Protein AF-A0A0B4F1T1-F1 (afdb_monomer)

Solvent-accessible surface area (backbone atoms only — not comparable to full-atom values): 10611 Å² total; per-residue (Å²): 132,82,81,77,76,73,86,73,64,89,45,74,68,48,41,52,48,53,50,43,36,66,70,48,48,47,62,56,56,53,36,72,66,50,61,68,46,68,67,57,53,48,52,57,53,20,75,75,32,67,27,42,38,27,35,51,54,14,36,51,40,46,48,54,58,65,74,49,73,77,89,80,55,55,76,72,51,51,52,50,52,52,54,41,50,52,52,18,50,52,27,39,54,50,15,56,59,35,48,59,46,36,73,74,62,51,90,44,98,58,47,57,49,51,41,28,56,51,51,25,52,38,25,50,69,72,63,39,55,72,59,19,52,52,35,45,57,49,30,53,49,54,47,51,53,50,53,51,50,55,69,70,45,90,56,82,76,70,53,75,64,56,51,52,51,52,54,44,50,53,28,48,54,50,48,52,52,54,51,50,53,52,51,23,65,76,68,73,47,84,85,127

Foldseek 3Di:
DDDDDDDDQPDPVSVVVVVCCVPPVVVLVVLVCLVVLPPPVLVVLCVQQVLSVLLVLLLVLLVVLLPDDPPPDDPVRVVVNVVSNVSSVVSNVSSVVSLVVCVVDNPDLCNNLSSLVSQLSSCVSVVVVVSNVVSLVVSVVSLVVSVVVQVVPPPDHDDPSVVVNSSSSVSVSVVVVVVVVVVCVVVVNDDD

Structure (mmCIF, N/CA/C/O backbone):
data_AF-A0A0B4F1T1-F1
#
_entry.id   AF-A0A0B4F1T1-F1
#
loop_
_atom_site.group_PDB
_atom_site.id
_atom_site.type_symbol
_atom_site.label_atom_id
_atom_site.label_alt_id
_atom_site.label_comp_id
_atom_site.label_asym_id
_atom_site.label_entity_id
_atom_site.label_seq_id
_atom_site.pdbx_PDB_ins_code
_atom_site.Cartn_x
_atom_site.Cartn_y
_atom_site.Cartn_z
_atom_site.occupancy
_atom_site.B_iso_or_equiv
_atom_site.auth_seq_id
_atom_site.auth_comp_id
_atom_site.auth_asym_id
_atom_site.auth_atom_id
_atom_site.pdbx_PDB_model_num
ATOM 1 N N . MET A 1 1 ? -13.037 40.290 -9.839 1.00 43.38 1 MET A N 1
ATOM 2 C CA . MET A 1 1 ? -13.441 39.160 -10.704 1.00 43.38 1 MET A CA 1
ATOM 3 C C . MET A 1 1 ? -14.857 38.767 -10.326 1.00 43.38 1 MET A C 1
ATOM 5 O O . MET A 1 1 ? -15.099 38.659 -9.128 1.00 43.38 1 MET A O 1
ATOM 9 N N . PRO A 1 2 ? -15.798 38.621 -11.270 1.00 48.50 2 PRO A N 1
ATOM 10 C CA . PRO A 1 2 ? -17.136 38.162 -10.929 1.00 48.50 2 PRO A CA 1
ATOM 11 C C . PRO A 1 2 ? -17.079 36.670 -10.584 1.00 48.50 2 PRO A C 1
ATOM 13 O O . PRO A 1 2 ? -16.445 35.894 -11.297 1.00 48.50 2 PRO A O 1
ATOM 16 N N . LEU A 1 3 ? -17.727 36.284 -9.483 1.00 47.66 3 LEU A N 1
ATOM 17 C CA . LEU A 1 3 ? -18.050 34.894 -9.171 1.00 47.66 3 LEU A CA 1
ATOM 18 C C . LEU A 1 3 ? -18.893 34.359 -10.333 1.00 47.66 3 LEU A C 1
ATOM 20 O O . LEU A 1 3 ? -20.051 34.748 -10.476 1.00 47.66 3 LEU A O 1
ATOM 24 N N . ALA A 1 4 ? -18.303 33.534 -11.200 1.00 52.38 4 ALA A N 1
ATOM 25 C CA . ALA A 1 4 ? -19.056 32.831 -12.228 1.00 52.38 4 ALA A CA 1
ATOM 26 C C . ALA A 1 4 ? -20.156 32.028 -11.523 1.00 52.38 4 ALA A C 1
ATOM 28 O O . ALA A 1 4 ? -19.862 31.171 -10.688 1.00 52.38 4 ALA A O 1
ATOM 29 N N . ALA A 1 5 ? -21.417 32.369 -11.796 1.00 60.47 5 ALA A N 1
ATOM 30 C CA . ALA A 1 5 ? -22.556 31.627 -11.287 1.00 60.47 5 ALA A CA 1
ATOM 31 C C . ALA A 1 5 ? -22.402 30.180 -11.760 1.00 60.47 5 ALA A C 1
ATOM 33 O O . ALA A 1 5 ? -22.351 29.923 -12.963 1.00 60.47 5 ALA A O 1
ATOM 34 N N . TYR A 1 6 ? -22.252 29.251 -10.816 1.00 60.94 6 TYR A N 1
ATOM 35 C CA . TYR A 1 6 ? -22.234 27.832 -11.141 1.00 60.94 6 TYR A CA 1
ATOM 36 C C . TYR A 1 6 ? -23.490 27.512 -11.963 1.00 60.94 6 TYR A C 1
ATOM 38 O O . TYR A 1 6 ? -24.568 27.985 -11.586 1.00 60.94 6 TYR A O 1
ATOM 46 N N . PRO A 1 7 ? -23.376 26.759 -13.072 1.00 70.00 7 PRO A N 1
ATOM 47 C CA . PRO A 1 7 ? -24.536 26.401 -13.873 1.00 70.00 7 PRO A CA 1
ATOM 48 C C . PRO A 1 7 ? -25.566 25.721 -12.968 1.00 70.00 7 PRO A C 1
ATOM 50 O O . PRO A 1 7 ? -25.266 24.746 -12.277 1.00 70.00 7 PRO A O 1
ATOM 53 N N . THR A 1 8 ? -26.763 26.299 -12.905 1.00 72.75 8 THR A N 1
ATOM 54 C CA . THR A 1 8 ? -27.885 25.723 -12.168 1.00 72.75 8 THR A CA 1
ATOM 55 C C . THR A 1 8 ? -28.440 24.553 -12.975 1.00 72.75 8 THR A C 1
ATOM 57 O O . THR A 1 8 ? -28.715 24.760 -14.160 1.00 72.75 8 THR A O 1
ATOM 60 N N . PRO A 1 9 ? -28.626 23.365 -12.371 1.00 74.94 9 PRO A N 1
ATOM 61 C CA . PRO A 1 9 ? -29.171 22.205 -13.068 1.00 74.94 9 PRO A CA 1
ATOM 62 C C . PRO A 1 9 ? -30.484 22.552 -13.777 1.00 74.94 9 PRO A C 1
ATOM 64 O O . PRO A 1 9 ? -31.384 23.133 -13.170 1.00 74.94 9 PRO A O 1
ATOM 67 N N . SER A 1 10 ? -30.574 22.223 -15.062 1.00 80.62 10 SER A N 1
ATOM 68 C CA . SER A 1 10 ? -31.688 22.578 -15.947 1.00 80.62 10 SER A CA 1
ATOM 69 C C . SER A 1 10 ? -32.841 21.567 -15.911 1.00 80.62 10 SER A C 1
ATOM 71 O O . SER A 1 10 ? -33.949 21.878 -16.349 1.00 80.62 10 SER A O 1
ATOM 73 N N . SER A 1 11 ? -32.608 20.376 -15.349 1.00 87.94 11 SER A N 1
ATOM 74 C CA . SER A 1 11 ? -33.600 19.310 -15.184 1.00 87.94 11 SER A CA 1
ATOM 75 C C . SER A 1 11 ? -33.500 18.631 -13.812 1.00 87.94 11 SER A C 1
ATOM 77 O O . SER A 1 11 ? -32.491 18.736 -13.109 1.00 87.94 11 SER A O 1
ATOM 79 N N . GLN A 1 12 ? -34.555 17.907 -13.427 1.00 84.06 12 GLN A N 1
ATOM 80 C CA . GLN A 1 12 ? -34.571 17.117 -12.192 1.00 84.06 12 GLN A CA 1
ATOM 81 C C . GLN A 1 12 ? -33.513 16.001 -12.213 1.00 84.06 12 GLN A C 1
ATOM 83 O O . GLN A 1 12 ? -32.862 15.765 -11.195 1.00 84.06 12 GLN A O 1
ATOM 88 N N . ASP A 1 13 ? -33.283 15.387 -13.376 1.00 83.94 13 ASP A N 1
ATOM 89 C CA . ASP A 1 13 ? -32.236 14.378 -13.568 1.00 83.94 13 ASP A CA 1
ATOM 90 C C . ASP A 1 13 ? -30.837 14.981 -13.377 1.00 83.94 13 ASP A C 1
ATOM 92 O O . ASP A 1 13 ? -29.985 14.395 -12.708 1.00 83.94 13 ASP A O 1
ATOM 96 N N . GLU A 1 14 ? -30.603 16.188 -13.902 1.00 82.69 14 GLU A N 1
ATOM 97 C CA . GLU A 1 14 ? -29.334 16.903 -13.741 1.00 82.69 14 GLU A CA 1
ATOM 98 C C . GLU A 1 14 ? -29.107 17.311 -12.277 1.00 82.69 14 GLU A C 1
ATOM 100 O O . GLU A 1 14 ? -28.004 17.165 -11.748 1.00 82.69 14 GLU A O 1
ATOM 105 N N . LEU A 1 15 ? -30.162 17.747 -11.579 1.00 84.38 15 LEU A N 1
ATOM 106 C CA . LEU A 1 15 ? -30.103 18.064 -10.153 1.00 84.38 15 LEU A CA 1
ATOM 107 C C . LEU A 1 15 ? -29.744 16.824 -9.324 1.00 84.38 15 LEU A C 1
ATOM 109 O O . LEU A 1 15 ? -28.847 16.884 -8.479 1.00 84.38 15 LEU A O 1
ATOM 113 N N . GLN A 1 16 ? -30.394 15.693 -9.602 1.00 84.56 16 GLN A N 1
ATOM 114 C CA . GLN A 1 16 ? -30.128 14.429 -8.925 1.00 84.56 16 GLN A CA 1
ATOM 115 C C . GLN A 1 16 ? -28.713 13.915 -9.223 1.00 84.56 16 GLN A C 1
ATOM 117 O O . GLN A 1 16 ? -28.043 13.405 -8.321 1.00 84.56 16 GLN A O 1
ATOM 122 N N . ALA A 1 17 ? -28.222 14.079 -10.453 1.00 79.62 17 ALA A N 1
ATOM 123 C CA . ALA A 1 17 ? -26.859 13.721 -10.832 1.00 79.62 17 ALA A CA 1
ATOM 124 C C . ALA A 1 17 ? -25.815 14.592 -10.112 1.00 79.62 17 ALA A C 1
ATOM 126 O O . ALA A 1 17 ? -24.854 14.056 -9.562 1.00 79.62 17 ALA A O 1
ATOM 127 N N . VAL A 1 18 ? -26.017 15.912 -10.033 1.00 83.88 18 VAL A N 1
ATOM 128 C CA . VAL A 1 18 ? -25.110 16.832 -9.322 1.00 83.88 18 VAL A CA 1
ATOM 129 C C . VAL A 1 18 ? -25.126 16.584 -7.812 1.00 83.88 18 VAL A C 1
ATOM 131 O O . VAL A 1 18 ? -24.066 16.588 -7.185 1.00 83.88 18 VAL A O 1
ATOM 134 N N . GLN A 1 19 ? -26.290 16.320 -7.213 1.00 83.75 19 GLN A N 1
ATOM 135 C CA . GLN A 1 19 ? -26.382 15.905 -5.807 1.00 83.75 19 GLN A CA 1
ATOM 136 C C . GLN A 1 19 ? -25.633 14.592 -5.575 1.00 83.75 19 GLN A C 1
ATOM 138 O O . GLN A 1 19 ? -24.772 14.516 -4.702 1.00 83.75 19 GLN A O 1
ATOM 143 N N . SER A 1 20 ? -25.868 13.595 -6.431 1.00 80.12 20 SER A N 1
ATOM 144 C CA . SER A 1 20 ? -25.163 12.311 -6.385 1.00 80.12 20 SER A CA 1
ATOM 145 C C . SER A 1 20 ? -23.649 12.480 -6.526 1.00 80.12 20 SER A C 1
ATOM 147 O O . SER A 1 20 ? -22.888 11.830 -5.809 1.00 80.12 20 SER A O 1
ATOM 149 N N . PHE A 1 21 ? -23.206 13.388 -7.399 1.00 79.00 21 PHE A N 1
ATOM 150 C CA . PHE A 1 21 ? -21.798 13.720 -7.546 1.00 79.00 21 PHE A CA 1
ATOM 151 C C . PHE A 1 21 ? -21.229 14.313 -6.257 1.00 79.00 21 PHE A C 1
ATOM 153 O O . PHE A 1 21 ? -20.198 13.855 -5.785 1.00 79.00 21 PHE A O 1
ATOM 160 N N . ARG A 1 22 ? -21.902 15.291 -5.645 1.00 78.06 22 ARG A N 1
ATOM 161 C CA . ARG A 1 22 ? -21.414 15.956 -4.423 1.00 78.06 22 ARG A CA 1
ATOM 162 C C . ARG A 1 22 ? -21.412 15.034 -3.209 1.00 78.06 22 ARG A C 1
ATOM 164 O O . ARG A 1 22 ? -20.473 15.077 -2.422 1.00 78.06 22 ARG A O 1
ATOM 171 N N . GLU A 1 23 ? -22.443 14.211 -3.067 1.00 79.31 23 GLU A N 1
ATOM 172 C CA . GLU A 1 23 ? -22.641 13.360 -1.893 1.00 79.31 23 GLU A CA 1
ATOM 173 C C . GLU A 1 23 ? -21.852 12.053 -1.967 1.00 79.31 23 GLU A C 1
ATOM 175 O O . GLU A 1 23 ? -21.384 11.560 -0.944 1.00 79.31 23 GLU A O 1
ATOM 180 N N . ARG A 1 24 ? -21.710 11.468 -3.165 1.00 70.88 24 ARG A N 1
ATOM 181 C CA . ARG A 1 24 ? -21.148 10.119 -3.332 1.00 70.88 24 ARG A CA 1
ATOM 182 C C . ARG A 1 24 ? -19.909 10.110 -4.212 1.00 70.88 24 ARG A C 1
ATOM 184 O O . ARG A 1 24 ? -18.870 9.612 -3.786 1.00 70.88 24 ARG A O 1
ATOM 191 N N . THR A 1 25 ? -19.988 10.672 -5.416 1.00 73.94 25 THR A N 1
ATOM 192 C CA . THR A 1 25 ? -18.880 10.578 -6.382 1.00 73.94 25 THR A CA 1
ATOM 193 C C . THR A 1 25 ? -17.661 11.372 -5.940 1.00 73.94 25 THR A C 1
ATOM 195 O O . THR A 1 25 ? -16.556 10.865 -6.050 1.00 73.94 25 THR A O 1
ATOM 198 N N . LEU A 1 26 ? -17.831 12.575 -5.395 1.00 74.31 26 LEU A N 1
ATOM 199 C CA . LEU A 1 26 ? -16.738 13.424 -4.931 1.00 74.31 26 LEU A CA 1
ATOM 200 C C . LEU A 1 26 ? -16.036 12.800 -3.724 1.00 74.31 26 LEU A C 1
ATOM 202 O O . LEU A 1 26 ? -14.812 12.791 -3.674 1.00 74.31 26 LEU A O 1
ATOM 206 N N . ALA A 1 27 ? -16.805 12.228 -2.795 1.00 68.56 27 ALA A N 1
ATOM 207 C CA . ALA A 1 27 ? -16.273 11.509 -1.641 1.00 68.56 27 ALA A CA 1
ATOM 208 C C . ALA A 1 27 ? -15.524 10.227 -2.040 1.00 68.56 27 ALA A C 1
ATOM 210 O O . ALA A 1 27 ? -14.581 9.836 -1.366 1.00 68.56 27 ALA A O 1
ATOM 211 N N . GLN A 1 28 ? -15.920 9.559 -3.126 1.00 62.75 28 GLN A N 1
ATOM 212 C CA . GLN A 1 28 ? -15.157 8.440 -3.685 1.00 62.75 28 GLN A CA 1
ATOM 213 C C . GLN A 1 28 ? -13.952 8.916 -4.503 1.00 62.75 28 GLN A C 1
ATOM 215 O O . GLN A 1 28 ? -12.893 8.304 -4.444 1.00 62.75 28 GLN A O 1
ATOM 220 N N . ALA A 1 29 ? -14.087 10.023 -5.232 1.00 62.44 29 ALA A N 1
ATOM 221 C CA . ALA A 1 29 ? -13.027 10.586 -6.052 1.00 62.44 29 ALA A CA 1
ATOM 222 C C . ALA A 1 29 ? -11.881 11.148 -5.194 1.00 62.44 29 ALA A C 1
ATOM 224 O O . ALA A 1 29 ? -10.709 11.004 -5.529 1.00 62.44 29 ALA A O 1
ATOM 225 N N . SER A 1 30 ? -12.202 11.751 -4.049 1.00 65.25 30 SER A N 1
ATOM 226 C CA . SER A 1 30 ? -11.201 12.254 -3.110 1.00 65.25 30 SER A CA 1
ATOM 227 C C . SER A 1 30 ? -10.349 11.131 -2.508 1.00 65.25 30 SER A C 1
ATOM 229 O O . SER A 1 30 ? -9.168 11.341 -2.249 1.00 65.25 30 SER A O 1
ATOM 231 N N . LYS A 1 31 ? -10.901 9.915 -2.374 1.00 62.72 31 LYS A N 1
ATOM 232 C CA . LYS A 1 31 ? -10.182 8.720 -1.894 1.00 62.72 31 LYS A CA 1
ATOM 233 C C . LYS A 1 31 ? -9.050 8.264 -2.823 1.00 62.72 31 LYS A C 1
ATOM 235 O O . LYS A 1 31 ? -8.212 7.481 -2.387 1.00 62.72 31 LYS A O 1
ATOM 240 N N . PHE A 1 32 ? -8.985 8.750 -4.067 1.00 56.84 32 PHE A N 1
ATOM 241 C CA . PHE A 1 32 ? -7.845 8.498 -4.959 1.00 56.84 32 PHE A CA 1
ATOM 242 C C . PHE A 1 32 ? -6.609 9.334 -4.598 1.00 56.84 32 PHE A C 1
ATOM 244 O O . PHE A 1 32 ? -5.497 8.977 -4.985 1.00 56.84 32 PHE A O 1
ATOM 251 N N . PHE A 1 33 ? -6.773 10.420 -3.839 1.00 57.59 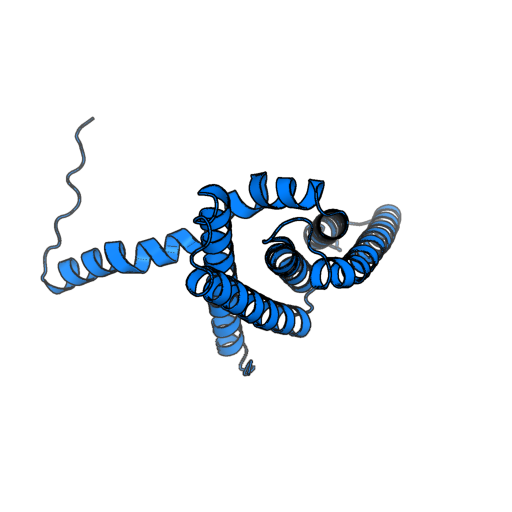33 PHE A N 1
ATOM 252 C CA . PHE A 1 33 ? -5.687 11.326 -3.470 1.00 57.59 33 PHE A CA 1
ATOM 253 C C . PHE A 1 33 ? -5.151 10.966 -2.083 1.00 57.59 33 PHE A C 1
ATOM 255 O O . PHE A 1 33 ? -5.419 11.634 -1.090 1.00 57.59 33 PHE A O 1
ATOM 262 N N . VAL A 1 34 ? -4.384 9.876 -2.019 1.00 67.12 34 VAL A N 1
ATOM 263 C CA . VAL A 1 34 ? -3.808 9.348 -0.767 1.00 67.12 34 VAL A CA 1
ATOM 264 C C . VAL A 1 34 ? -2.437 9.967 -0.438 1.00 67.12 34 VAL A C 1
ATOM 266 O O . VAL A 1 34 ? -1.635 9.379 0.283 1.00 67.12 34 VAL A O 1
ATOM 269 N N . ASP A 1 35 ? -2.138 11.149 -0.978 1.00 70.94 35 ASP A N 1
ATOM 270 C CA . ASP A 1 35 ? -0.826 11.804 -0.858 1.00 70.94 35 ASP A CA 1
ATOM 271 C C . ASP A 1 35 ? -0.411 12.035 0.609 1.00 70.94 35 ASP A C 1
ATOM 273 O O . ASP A 1 35 ? 0.728 11.785 1.008 1.00 70.94 35 ASP A O 1
ATOM 277 N N . GLU A 1 36 ? -1.371 12.399 1.465 1.00 71.75 36 GLU A N 1
ATOM 278 C CA . GLU A 1 36 ? -1.110 12.653 2.886 1.00 71.75 36 GLU A CA 1
ATOM 279 C C . GLU A 1 36 ? -0.646 11.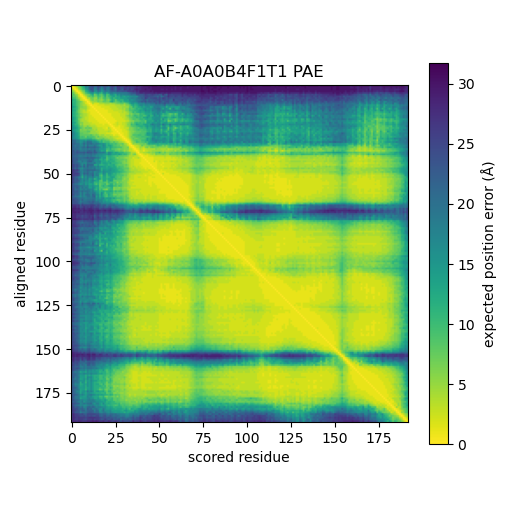396 3.651 1.00 71.75 36 GLU A C 1
ATOM 281 O O . GLU A 1 36 ? 0.103 11.494 4.631 1.00 71.75 36 GLU A O 1
ATOM 286 N N . LEU A 1 37 ? -1.039 10.203 3.190 1.00 77.62 37 LEU A N 1
ATOM 287 C CA . LEU A 1 37 ? -0.623 8.939 3.797 1.00 77.62 37 LEU A CA 1
ATOM 288 C C . LEU A 1 37 ? 0.881 8.710 3.605 1.00 77.62 37 LEU A C 1
ATOM 290 O O . LEU A 1 37 ? 1.584 8.383 4.564 1.00 77.62 37 LEU A O 1
ATOM 294 N N . TRP A 1 38 ? 1.377 8.922 2.384 1.00 80.56 38 TRP A N 1
ATOM 295 C CA . TRP A 1 38 ? 2.753 8.611 1.988 1.00 80.56 38 TRP A CA 1
ATOM 296 C C . TRP A 1 38 ? 3.771 9.677 2.397 1.00 80.56 38 TRP A C 1
ATOM 298 O O . TRP A 1 38 ? 4.932 9.344 2.625 1.00 80.56 38 TRP A O 1
ATOM 308 N N . THR A 1 39 ? 3.355 10.938 2.531 1.00 75.81 39 THR A N 1
ATOM 309 C CA . THR A 1 39 ? 4.275 12.053 2.808 1.00 75.81 39 THR A CA 1
ATOM 310 C C . THR A 1 39 ? 4.732 12.110 4.262 1.00 75.81 39 THR A C 1
ATOM 312 O O . THR A 1 39 ? 5.927 12.081 4.529 1.00 75.81 39 THR A O 1
ATOM 315 N N . THR A 1 40 ? 3.809 12.200 5.225 1.00 76.31 40 THR A N 1
ATOM 316 C CA . THR A 1 40 ? 4.180 12.456 6.634 1.00 76.31 40 THR A CA 1
ATOM 317 C C . THR A 1 40 ? 3.798 11.313 7.568 1.00 76.31 40 THR A C 1
ATOM 319 O O . THR A 1 40 ? 4.539 11.000 8.500 1.00 76.31 40 THR A O 1
ATOM 322 N N . LYS A 1 41 ? 2.650 10.672 7.336 1.00 83.62 41 LYS A N 1
ATOM 323 C CA . LYS A 1 41 ? 2.075 9.710 8.287 1.00 83.62 41 LYS A CA 1
ATOM 324 C C . LYS A 1 41 ? 2.852 8.392 8.307 1.00 83.62 41 LYS A C 1
ATOM 326 O O . LYS A 1 41 ? 3.293 7.954 9.368 1.00 83.62 41 LYS A O 1
ATOM 331 N N . ILE A 1 42 ? 3.094 7.801 7.134 1.00 86.31 42 ILE A N 1
ATOM 332 C CA . ILE A 1 42 ? 3.870 6.558 7.016 1.00 86.31 42 ILE A CA 1
ATOM 333 C C . ILE A 1 42 ? 5.301 6.738 7.544 1.00 86.31 42 ILE A C 1
ATOM 335 O O . ILE A 1 42 ? 5.787 5.872 8.271 1.00 86.31 42 ILE A O 1
ATOM 339 N N . LEU A 1 43 ? 5.960 7.865 7.246 1.00 87.19 43 LEU A N 1
ATOM 340 C CA . LEU A 1 43 ? 7.336 8.117 7.692 1.00 87.19 43 LEU A CA 1
ATOM 341 C C . LEU A 1 43 ? 7.461 8.164 9.220 1.00 87.19 43 LEU A C 1
ATOM 343 O O . LEU A 1 43 ? 8.394 7.588 9.776 1.00 87.19 43 LEU A O 1
ATOM 347 N N . ARG A 1 44 ? 6.506 8.795 9.916 1.00 87.06 44 ARG A N 1
ATOM 348 C CA . ARG A 1 44 ? 6.491 8.837 11.390 1.00 87.06 44 ARG A CA 1
ATOM 349 C C . ARG A 1 44 ? 6.426 7.440 11.997 1.00 87.06 44 ARG A C 1
ATOM 351 O O . ARG A 1 44 ? 7.208 7.124 12.890 1.00 87.06 44 ARG A O 1
ATOM 358 N N . ILE A 1 45 ? 5.533 6.597 11.484 1.00 87.19 45 ILE A N 1
ATOM 359 C CA . ILE A 1 45 ? 5.394 5.217 11.962 1.00 87.19 45 ILE A CA 1
ATOM 360 C C . ILE A 1 45 ? 6.654 4.412 11.615 1.00 87.19 45 ILE A C 1
ATOM 362 O O . ILE A 1 45 ? 7.161 3.679 12.460 1.00 87.19 45 ILE A O 1
ATOM 366 N N . ALA A 1 46 ? 7.227 4.603 10.425 1.00 89.44 46 ALA A N 1
ATOM 367 C CA . ALA A 1 46 ? 8.468 3.948 10.020 1.00 89.44 46 ALA A CA 1
ATOM 368 C C . ALA A 1 46 ? 9.665 4.298 10.920 1.00 89.44 46 ALA A C 1
ATOM 370 O O . ALA A 1 46 ? 10.503 3.438 11.177 1.00 89.44 46 ALA A O 1
ATOM 371 N N . HIS A 1 47 ? 9.738 5.523 11.450 1.00 88.25 47 HIS A N 1
ATOM 372 C CA . HIS A 1 47 ? 10.772 5.893 12.421 1.00 88.25 47 HIS A CA 1
ATOM 373 C C . HIS A 1 47 ? 10.669 5.105 13.733 1.00 88.25 47 HIS A C 1
ATOM 375 O O . HIS A 1 47 ? 11.695 4.778 14.331 1.00 88.25 47 HIS A O 1
ATOM 381 N N . ALA A 1 48 ? 9.454 4.779 14.180 1.00 87.94 48 ALA A N 1
ATOM 382 C CA . ALA A 1 48 ? 9.248 3.930 15.351 1.00 87.94 48 ALA A CA 1
ATOM 383 C C . ALA A 1 48 ? 9.451 2.437 15.026 1.00 87.94 48 ALA A C 1
ATOM 385 O O . ALA A 1 48 ? 9.904 1.673 15.884 1.00 87.94 48 ALA A O 1
ATOM 386 N N . GLU A 1 49 ? 9.155 2.031 13.788 1.00 90.94 49 GLU A N 1
ATOM 387 C CA . GLU A 1 49 ? 9.075 0.641 13.334 1.00 90.94 49 GLU A CA 1
ATOM 388 C C . GLU A 1 49 ? 10.141 0.284 12.285 1.00 90.94 49 GLU A C 1
ATOM 390 O O . GLU A 1 49 ? 9.916 0.452 11.080 1.00 90.94 49 GLU A O 1
ATOM 395 N N . PRO A 1 50 ? 11.274 -0.320 12.701 1.00 87.94 50 PRO A N 1
ATOM 396 C CA . PRO A 1 50 ? 12.365 -0.681 11.793 1.00 87.94 50 PRO A CA 1
ATOM 397 C C . PRO A 1 50 ? 11.930 -1.563 10.615 1.00 87.94 50 PRO A C 1
ATOM 399 O O . PRO A 1 50 ? 12.469 -1.449 9.517 1.00 87.94 50 PRO A O 1
ATOM 402 N N . GLY A 1 51 ? 10.930 -2.429 10.817 1.00 91.44 51 GLY A N 1
ATOM 403 C CA . GLY A 1 51 ? 10.388 -3.268 9.748 1.00 91.44 51 GLY A CA 1
ATOM 404 C C . GLY A 1 51 ? 9.746 -2.464 8.621 1.00 91.44 51 GLY A C 1
ATOM 405 O O . GLY A 1 51 ? 9.992 -2.741 7.448 1.00 91.44 51 GLY A O 1
ATOM 406 N N . ILE A 1 52 ? 8.980 -1.429 8.970 1.00 93.56 52 ILE A N 1
ATOM 407 C CA . ILE A 1 52 ? 8.341 -0.536 7.998 1.00 93.56 52 ILE A CA 1
ATOM 408 C C . ILE A 1 52 ? 9.402 0.336 7.325 1.00 93.56 52 ILE A C 1
ATOM 410 O O . ILE A 1 52 ? 9.342 0.537 6.116 1.00 93.56 52 ILE A O 1
ATOM 414 N N . TRP A 1 53 ? 10.429 0.772 8.060 1.00 94.25 53 TRP A N 1
ATOM 415 C CA . TRP A 1 53 ? 11.565 1.489 7.477 1.00 94.25 53 TRP A CA 1
ATOM 416 C C . TRP A 1 53 ? 12.261 0.687 6.369 1.00 94.25 53 TRP A C 1
ATOM 418 O O . TRP A 1 53 ? 12.470 1.188 5.263 1.00 94.25 53 TRP A O 1
ATOM 428 N N . HIS A 1 54 ? 12.566 -0.589 6.620 1.00 94.50 54 HIS A N 1
ATOM 429 C CA . HIS A 1 54 ? 13.128 -1.469 5.595 1.00 94.50 54 HIS A CA 1
ATOM 430 C C . HIS A 1 54 ? 12.172 -1.687 4.416 1.00 94.50 54 HIS A C 1
ATOM 432 O O . HIS A 1 54 ? 12.620 -1.713 3.269 1.00 94.50 54 HIS A O 1
ATOM 438 N N . ALA A 1 55 ? 10.864 -1.782 4.669 1.00 95.44 55 ALA A N 1
ATOM 439 C CA . ALA A 1 55 ? 9.874 -1.878 3.602 1.00 95.44 55 ALA A CA 1
ATOM 440 C C . ALA A 1 55 ? 9.902 -0.630 2.700 1.00 95.44 55 ALA A C 1
ATOM 442 O O . ALA A 1 55 ? 9.892 -0.763 1.482 1.00 95.44 55 ALA A O 1
ATOM 443 N N . LEU A 1 56 ? 10.030 0.573 3.268 1.00 94.94 56 LEU A N 1
ATOM 444 C CA . LEU A 1 56 ? 10.118 1.813 2.490 1.00 94.94 56 LEU A CA 1
ATOM 445 C C . LEU A 1 56 ? 11.386 1.903 1.637 1.00 94.94 56 LEU A C 1
ATOM 447 O O . LEU A 1 56 ? 11.311 2.321 0.483 1.00 94.94 56 LEU A O 1
ATOM 451 N N . ILE A 1 57 ? 12.538 1.471 2.160 1.00 94.38 57 ILE A N 1
ATOM 452 C CA . ILE A 1 57 ? 13.780 1.413 1.368 1.00 94.38 57 ILE A CA 1
ATOM 453 C C . ILE A 1 57 ? 13.614 0.449 0.188 1.00 94.38 57 ILE A C 1
ATOM 455 O O . ILE A 1 57 ? 13.996 0.763 -0.942 1.00 94.38 57 ILE A O 1
ATOM 459 N N . SER A 1 58 ? 13.025 -0.720 0.447 1.00 95.12 58 SER A N 1
ATOM 460 C CA . SER A 1 58 ? 12.730 -1.714 -0.583 1.00 95.12 58 SER A CA 1
ATOM 461 C C . SER A 1 58 ? 11.788 -1.155 -1.651 1.00 95.12 58 SER A C 1
ATOM 463 O O . SER A 1 58 ? 12.094 -1.239 -2.839 1.00 95.12 58 SER A O 1
ATOM 465 N N . LEU A 1 59 ? 10.692 -0.518 -1.226 1.00 94.94 59 LEU A N 1
ATOM 466 C CA . LEU A 1 59 ? 9.715 0.129 -2.096 1.00 94.94 59 LEU A CA 1
ATOM 467 C C . LEU A 1 59 ? 10.370 1.171 -3.007 1.00 94.94 59 LEU A C 1
ATOM 469 O O . LEU A 1 59 ? 10.187 1.110 -4.219 1.00 94.94 59 LEU A O 1
ATOM 473 N N . SER A 1 60 ? 11.162 2.079 -2.434 1.00 92.25 60 SER A N 1
ATOM 474 C CA . SER A 1 60 ? 11.882 3.111 -3.188 1.00 92.25 60 SER A CA 1
ATOM 475 C C . SER A 1 60 ? 12.819 2.494 -4.234 1.00 92.25 60 SER A C 1
ATOM 477 O O . SER A 1 60 ? 12.779 2.846 -5.409 1.00 92.25 60 SER A O 1
ATOM 479 N N . SER A 1 61 ? 13.584 1.473 -3.837 1.00 91.62 61 SER A N 1
ATOM 480 C CA . SER A 1 61 ? 14.530 0.792 -4.730 1.00 91.62 61 SER A CA 1
ATOM 481 C C . SER A 1 61 ? 13.827 0.075 -5.893 1.00 91.62 61 SER A C 1
ATOM 483 O O . SER A 1 61 ? 14.289 0.136 -7.032 1.00 91.62 61 SER A O 1
ATOM 485 N N . TYR A 1 62 ? 12.699 -0.596 -5.632 1.00 92.81 62 TYR A N 1
ATOM 486 C CA . TYR A 1 62 ? 11.897 -1.227 -6.685 1.00 92.81 62 TYR A CA 1
ATOM 487 C C . TYR A 1 62 ? 11.208 -0.202 -7.587 1.00 92.81 62 TYR A C 1
ATOM 489 O O . TYR A 1 62 ? 11.127 -0.421 -8.794 1.00 92.81 62 TYR A O 1
ATOM 497 N N . HIS A 1 63 ? 10.745 0.916 -7.031 1.00 89.50 63 HIS A N 1
ATOM 498 C CA . HIS A 1 63 ? 10.161 2.006 -7.804 1.00 89.50 63 HIS A CA 1
ATOM 499 C C . HIS A 1 63 ? 11.181 2.607 -8.782 1.00 89.50 63 HIS A C 1
ATOM 501 O O . HIS A 1 63 ? 10.881 2.773 -9.963 1.00 89.50 63 HIS A O 1
ATOM 507 N N . ASP A 1 64 ? 12.412 2.849 -8.327 1.00 87.94 64 ASP A N 1
ATOM 508 C CA . ASP A 1 64 ? 13.497 3.334 -9.184 1.00 87.94 64 ASP A CA 1
ATOM 509 C C . ASP A 1 64 ? 13.808 2.352 -10.319 1.00 87.94 64 ASP A C 1
ATOM 511 O O . ASP A 1 64 ? 13.998 2.757 -11.468 1.00 87.94 64 ASP A O 1
ATOM 515 N N . LEU A 1 65 ? 13.812 1.046 -10.027 1.00 87.81 65 LEU A N 1
ATOM 516 C CA . LEU A 1 65 ? 13.974 0.011 -11.049 1.00 87.81 65 LEU A CA 1
ATOM 517 C C . LEU A 1 65 ? 12.824 -0.004 -12.056 1.00 87.81 65 LEU A C 1
ATOM 519 O O . LEU A 1 65 ? 13.084 -0.234 -13.236 1.00 87.81 65 LEU A O 1
ATOM 523 N N . PHE A 1 66 ? 11.593 0.233 -11.609 1.00 85.44 66 PHE A N 1
ATOM 524 C CA . PHE A 1 66 ? 10.406 0.285 -12.459 1.00 85.44 66 PHE A CA 1
ATOM 525 C C . PHE A 1 66 ? 10.415 1.506 -13.390 1.00 85.44 66 PHE A C 1
ATOM 527 O O . PHE A 1 66 ? 10.060 1.389 -14.560 1.00 85.44 66 PHE A O 1
ATOM 534 N N . MET A 1 67 ? 10.880 2.663 -12.907 1.00 83.50 67 MET A N 1
ATOM 535 C CA . MET A 1 67 ? 10.895 3.913 -13.680 1.00 83.50 67 MET A CA 1
ATOM 536 C C . MET A 1 67 ? 12.035 4.017 -14.701 1.00 83.50 67 MET A C 1
ATOM 538 O O . MET A 1 67 ? 12.006 4.897 -15.559 1.00 83.50 67 MET A O 1
ATOM 542 N N . GLN A 1 68 ? 13.043 3.146 -14.638 1.00 79.69 68 GLN A N 1
ATOM 543 C CA . GLN A 1 68 ? 14.163 3.150 -15.580 1.00 79.69 68 GLN A CA 1
ATOM 544 C C . GLN A 1 68 ? 13.856 2.249 -16.797 1.00 79.69 68 GLN A C 1
ATOM 546 O O . GLN A 1 68 ? 13.759 1.032 -16.647 1.00 79.69 68 GLN A O 1
ATOM 551 N N . PRO A 1 69 ? 13.755 2.763 -18.035 1.00 63.84 69 PRO A N 1
ATOM 552 C CA . PRO A 1 69 ? 13.589 1.918 -19.222 1.00 63.84 69 PRO A CA 1
ATOM 553 C C . PRO A 1 69 ? 14.802 0.997 -19.425 1.00 63.84 69 PRO A C 1
ATOM 555 O O . PRO A 1 69 ? 15.939 1.390 -19.163 1.00 63.84 69 PRO A O 1
ATOM 558 N N . VAL A 1 70 ? 14.585 -0.251 -19.852 1.00 65.38 70 VAL A N 1
ATOM 559 C CA . VAL A 1 70 ? 15.663 -1.246 -20.073 1.00 65.38 70 VAL A CA 1
ATOM 560 C C . VAL A 1 70 ? 16.552 -0.869 -21.268 1.00 65.38 70 VAL A C 1
ATOM 562 O O . VAL A 1 70 ? 17.737 -1.193 -21.292 1.00 65.38 70 VAL A O 1
ATOM 565 N N . ASP A 1 71 ? 16.015 -0.088 -22.201 1.00 60.19 71 ASP A N 1
ATOM 566 C CA . ASP A 1 71 ? 16.548 0.034 -23.561 1.00 60.19 71 ASP A CA 1
ATOM 567 C C . ASP A 1 71 ? 17.686 1.065 -23.712 1.00 60.19 71 ASP A C 1
ATOM 569 O O . ASP A 1 71 ? 18.307 1.154 -24.768 1.00 60.19 71 ASP A O 1
ATOM 573 N N . ALA A 1 72 ? 17.993 1.836 -22.663 1.00 55.00 72 ALA A N 1
ATOM 574 C CA . ALA A 1 72 ? 18.996 2.913 -22.695 1.00 55.00 72 ALA A CA 1
ATOM 575 C C . ALA A 1 72 ? 20.339 2.558 -22.016 1.00 55.00 72 ALA A C 1
ATOM 577 O O . ALA A 1 72 ? 21.249 3.386 -21.951 1.00 55.00 72 ALA A O 1
ATOM 578 N N . ALA A 1 73 ? 20.475 1.349 -21.467 1.00 58.19 73 ALA A N 1
ATOM 579 C CA . ALA A 1 73 ? 21.499 1.027 -20.477 1.00 58.19 73 ALA A CA 1
ATOM 580 C C . ALA A 1 73 ? 22.700 0.256 -21.062 1.00 58.19 73 ALA A C 1
ATOM 582 O O . ALA A 1 73 ? 22.600 -0.919 -21.401 1.00 58.19 73 ALA A O 1
ATOM 583 N N . GLY A 1 74 ? 23.882 0.885 -21.105 1.00 66.94 74 GLY A N 1
ATOM 584 C CA . GLY A 1 74 ? 25.155 0.173 -21.297 1.00 66.94 74 GLY A CA 1
ATOM 585 C C . GLY A 1 74 ? 25.491 -0.773 -20.126 1.00 66.94 74 GLY A C 1
ATOM 586 O O . GLY A 1 74 ? 24.842 -0.742 -19.080 1.00 66.94 74 GLY A O 1
ATOM 587 N N . ALA A 1 75 ? 26.548 -1.586 -20.251 1.00 67.25 75 ALA A N 1
ATOM 588 C CA . ALA A 1 75 ? 26.912 -2.619 -19.262 1.00 67.25 75 ALA A CA 1
ATOM 589 C C . ALA A 1 75 ? 27.063 -2.109 -17.806 1.00 67.25 75 ALA A C 1
ATOM 591 O O . ALA A 1 75 ? 26.704 -2.813 -16.863 1.00 67.25 75 ALA A O 1
ATOM 592 N N . GLN A 1 76 ? 27.539 -0.872 -17.609 1.00 63.47 76 GLN A N 1
ATOM 593 C CA . GLN A 1 76 ? 27.635 -0.244 -16.280 1.00 63.47 76 GLN A CA 1
ATOM 594 C C . GLN A 1 76 ? 26.254 0.025 -15.655 1.00 63.47 76 GLN A C 1
ATOM 596 O O . GLN A 1 76 ? 26.068 -0.173 -14.456 1.00 63.47 76 GLN A O 1
ATOM 601 N N . SER A 1 77 ? 25.263 0.400 -16.469 1.00 77.62 77 SER A N 1
ATOM 602 C CA . SER A 1 77 ? 23.890 0.629 -16.010 1.00 77.62 77 SER A CA 1
ATOM 603 C C . SER A 1 77 ? 23.179 -0.691 -15.678 1.00 77.62 77 SER A C 1
ATOM 605 O O . SER A 1 77 ? 22.474 -0.769 -14.673 1.00 77.62 77 SER A O 1
ATOM 607 N N . ALA A 1 78 ? 23.452 -1.770 -16.421 1.00 82.75 78 ALA A N 1
ATOM 608 C CA . ALA A 1 78 ? 22.941 -3.105 -16.090 1.00 82.75 78 ALA A CA 1
ATOM 609 C C . ALA A 1 78 ? 23.454 -3.612 -14.727 1.00 82.75 78 ALA A C 1
ATOM 611 O O . ALA A 1 78 ? 22.673 -4.112 -13.915 1.00 82.75 78 ALA A O 1
ATOM 612 N N . MET A 1 79 ? 24.749 -3.431 -14.438 1.00 85.12 79 MET A N 1
ATOM 613 C CA . MET A 1 79 ? 25.337 -3.803 -13.145 1.00 85.12 79 MET A CA 1
ATOM 614 C C . MET A 1 79 ? 24.742 -2.990 -11.986 1.00 85.12 79 MET A C 1
ATOM 616 O O . MET A 1 79 ? 24.418 -3.552 -10.940 1.00 85.12 79 MET A O 1
ATOM 620 N N . GLN A 1 80 ? 24.543 -1.682 -12.172 1.00 85.69 80 GLN A N 1
ATOM 621 C CA . GLN A 1 80 ? 23.919 -0.829 -11.160 1.00 85.69 80 GLN A CA 1
ATOM 622 C C . GLN A 1 80 ? 22.478 -1.259 -10.857 1.00 85.69 80 GLN A C 1
ATOM 624 O O . GLN A 1 80 ? 22.108 -1.358 -9.688 1.00 85.69 80 GLN A O 1
ATOM 629 N N . ARG A 1 81 ? 21.682 -1.581 -11.886 1.00 88.19 81 ARG A N 1
ATOM 630 C CA . ARG A 1 81 ? 20.316 -2.099 -11.703 1.00 88.19 81 ARG A CA 1
ATOM 631 C C . ARG A 1 81 ? 20.305 -3.443 -10.985 1.00 88.19 81 ARG A C 1
ATOM 633 O O . ARG A 1 81 ? 19.490 -3.641 -10.090 1.00 88.19 81 ARG A O 1
ATOM 640 N N . HIS A 1 82 ? 21.228 -4.342 -11.322 1.00 90.12 82 HIS A N 1
ATOM 641 C CA . HIS A 1 82 ? 21.360 -5.620 -10.625 1.00 90.12 82 HIS A CA 1
ATOM 642 C C . HIS A 1 82 ? 21.657 -5.428 -9.129 1.00 90.12 82 HIS A C 1
ATOM 644 O O . HIS A 1 82 ? 20.966 -5.993 -8.282 1.00 90.12 82 HIS A O 1
ATOM 650 N N . ASN A 1 83 ? 22.626 -4.569 -8.799 1.00 91.44 83 ASN A N 1
ATOM 651 C 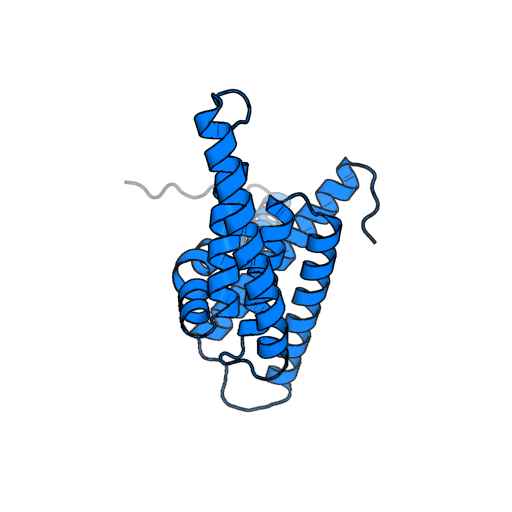CA . ASN A 1 83 ? 22.977 -4.259 -7.413 1.00 91.44 83 ASN A CA 1
ATOM 652 C C . ASN A 1 83 ? 21.812 -3.605 -6.657 1.00 91.44 83 ASN A C 1
ATOM 654 O O . ASN A 1 83 ? 21.552 -3.959 -5.506 1.00 91.44 83 ASN A O 1
ATOM 658 N N . LEU A 1 84 ? 21.077 -2.699 -7.309 1.00 90.19 84 LEU A N 1
ATOM 659 C CA . LEU A 1 84 ? 19.884 -2.081 -6.733 1.00 90.19 84 LEU A CA 1
ATOM 660 C C . LEU A 1 84 ? 18.775 -3.115 -6.478 1.00 90.19 84 LEU A C 1
ATOM 662 O O . LEU A 1 84 ? 18.127 -3.062 -5.438 1.00 90.19 84 LEU A O 1
ATOM 666 N N . GLY A 1 85 ? 18.605 -4.101 -7.363 1.00 91.94 85 GLY A N 1
ATOM 667 C CA . GLY A 1 85 ? 17.677 -5.217 -7.158 1.00 91.94 85 GLY A CA 1
ATOM 668 C C . GLY A 1 85 ? 18.045 -6.082 -5.951 1.00 91.94 85 GLY A C 1
ATOM 669 O O . GLY A 1 85 ? 17.181 -6.411 -5.138 1.00 91.94 85 GLY A O 1
ATOM 670 N N . ILE A 1 86 ? 19.334 -6.394 -5.776 1.00 95.81 86 ILE A N 1
ATOM 671 C CA . ILE A 1 86 ? 19.829 -7.108 -4.587 1.00 95.81 86 ILE A CA 1
ATOM 672 C C . ILE A 1 86 ? 19.556 -6.292 -3.318 1.00 95.81 86 ILE A C 1
ATOM 674 O O . ILE A 1 86 ? 19.084 -6.841 -2.321 1.00 95.81 86 ILE A O 1
ATOM 678 N N . TYR A 1 87 ? 19.815 -4.984 -3.356 1.00 94.38 87 TYR A N 1
ATOM 679 C CA . TYR A 1 87 ? 19.570 -4.078 -2.236 1.00 94.38 87 TYR A CA 1
ATOM 680 C C . TYR A 1 87 ? 18.078 -4.002 -1.868 1.00 94.38 87 TYR A C 1
ATOM 682 O O . TYR A 1 87 ? 17.714 -4.147 -0.697 1.00 94.38 87 TYR A O 1
ATOM 690 N N . ALA A 1 88 ? 17.206 -3.882 -2.875 1.00 93.75 88 ALA A N 1
ATOM 691 C CA . ALA A 1 88 ? 15.756 -3.882 -2.711 1.00 93.75 88 ALA A CA 1
ATOM 692 C C . ALA A 1 88 ? 15.260 -5.173 -2.044 1.00 93.75 88 ALA A C 1
ATOM 694 O O . ALA A 1 88 ? 14.482 -5.124 -1.087 1.00 93.75 88 ALA A O 1
ATOM 695 N N . LEU A 1 89 ? 15.742 -6.329 -2.515 1.00 95.62 89 LEU A N 1
ATOM 696 C CA . LEU A 1 89 ? 15.380 -7.644 -1.989 1.00 95.62 89 LEU A CA 1
ATOM 697 C C . LEU A 1 89 ? 15.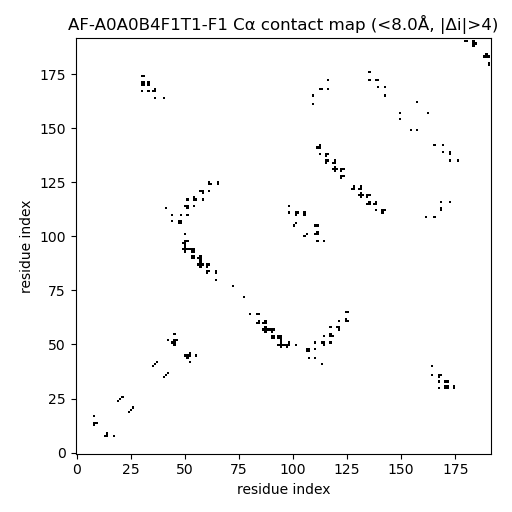914 -7.871 -0.571 1.00 95.62 89 LEU A C 1
ATOM 699 O O . LEU A 1 89 ? 15.216 -8.437 0.271 1.00 95.62 89 LEU A O 1
ATOM 703 N N . HIS A 1 90 ? 17.135 -7.419 -0.285 1.00 96.69 90 HIS A N 1
ATOM 704 C CA . HIS A 1 90 ? 17.713 -7.495 1.053 1.00 96.69 90 HIS A CA 1
ATOM 705 C C . HIS A 1 90 ? 16.813 -6.793 2.075 1.00 96.69 90 HIS A C 1
ATOM 707 O O . HIS A 1 90 ? 16.399 -7.404 3.064 1.00 96.69 90 HIS A O 1
ATOM 713 N N . HIS A 1 91 ? 16.436 -5.545 1.793 1.00 96.31 91 HIS A N 1
ATOM 714 C CA . HIS A 1 91 ? 15.546 -4.781 2.660 1.00 96.31 91 HIS A CA 1
ATOM 715 C C . HIS A 1 91 ? 14.125 -5.348 2.712 1.00 96.31 91 HIS A C 1
ATOM 717 O O . HIS A 1 91 ? 13.527 -5.374 3.787 1.00 96.31 91 HIS A O 1
ATOM 723 N N . HIS A 1 92 ? 13.615 -5.899 1.609 1.00 95.19 92 HIS A N 1
ATOM 724 C CA . HIS A 1 92 ? 12.332 -6.601 1.604 1.00 95.19 92 HIS A CA 1
ATOM 725 C C . HIS A 1 92 ? 12.321 -7.778 2.591 1.00 95.19 92 HIS A C 1
ATOM 727 O O . HIS A 1 92 ? 11.427 -7.901 3.425 1.00 95.19 92 HIS A O 1
ATOM 733 N N . ASN A 1 93 ? 13.364 -8.611 2.561 1.00 95.31 93 ASN A N 1
ATOM 734 C CA . ASN A 1 93 ? 13.487 -9.764 3.450 1.00 95.31 93 ASN A CA 1
ATOM 735 C C . ASN A 1 93 ? 13.639 -9.354 4.921 1.00 95.31 93 ASN A C 1
ATOM 737 O O . ASN A 1 93 ? 13.108 -10.028 5.805 1.00 95.31 93 ASN A O 1
ATOM 741 N N . MET A 1 94 ? 14.347 -8.255 5.201 1.00 95.12 94 MET A N 1
ATOM 742 C CA . MET A 1 94 ? 14.405 -7.690 6.553 1.00 95.12 94 MET A CA 1
ATOM 743 C C . MET A 1 94 ? 13.025 -7.223 7.023 1.00 95.12 94 MET A C 1
ATOM 745 O O . MET A 1 94 ? 12.633 -7.519 8.151 1.00 95.12 94 MET A O 1
ATOM 749 N N . ALA A 1 95 ? 12.272 -6.554 6.149 1.00 94.69 95 ALA A N 1
ATOM 750 C CA . ALA A 1 95 ? 10.922 -6.102 6.448 1.00 94.69 95 ALA A CA 1
ATOM 751 C C . ALA A 1 95 ? 9.974 -7.276 6.734 1.00 94.69 95 ALA A C 1
ATOM 753 O O . ALA A 1 95 ? 9.223 -7.219 7.703 1.00 94.69 95 ALA A O 1
ATOM 754 N N . ILE A 1 96 ? 10.031 -8.360 5.948 1.00 92.69 96 ILE A N 1
ATOM 755 C CA . ILE A 1 96 ? 9.210 -9.565 6.172 1.00 92.69 96 ILE A CA 1
ATOM 756 C C . ILE A 1 96 ? 9.502 -10.174 7.546 1.00 92.69 96 ILE A C 1
ATOM 758 O O . ILE A 1 96 ? 8.576 -10.505 8.285 1.00 92.69 96 ILE A O 1
ATOM 762 N N . LYS A 1 97 ? 10.783 -10.302 7.913 1.00 92.06 97 LYS A N 1
ATOM 763 C CA . LYS A 1 97 ? 11.172 -10.826 9.231 1.00 92.06 97 LYS A CA 1
ATOM 764 C C . LYS A 1 97 ? 10.613 -9.955 10.354 1.00 92.06 97 LYS A C 1
ATOM 766 O O . LYS A 1 97 ? 10.004 -10.480 11.278 1.00 92.06 97 LYS A O 1
ATOM 771 N N . ALA A 1 98 ? 10.754 -8.638 10.230 1.00 91.50 98 ALA A N 1
ATOM 772 C CA . ALA A 1 98 ? 10.245 -7.686 11.211 1.00 91.50 98 ALA A CA 1
ATOM 773 C C 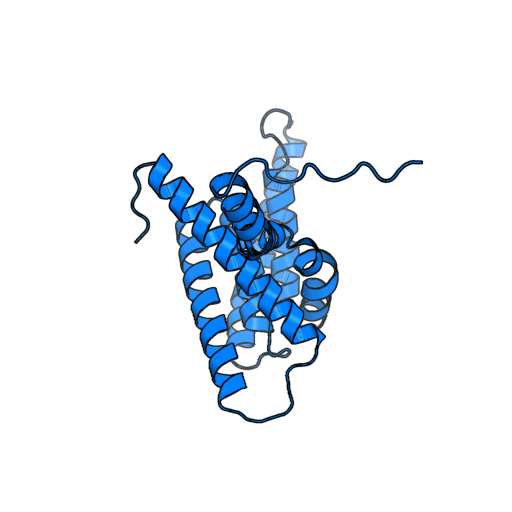. ALA A 1 98 ? 8.706 -7.603 11.242 1.00 91.50 98 ALA A C 1
ATOM 775 O O . ALA A 1 98 ? 8.134 -7.255 12.270 1.00 91.50 98 ALA A O 1
ATOM 776 N N . ALA A 1 99 ? 8.007 -7.953 10.157 1.00 89.25 99 ALA A N 1
ATOM 777 C CA . ALA A 1 99 ? 6.545 -7.995 10.138 1.00 89.25 99 ALA A CA 1
ATOM 778 C C . ALA A 1 99 ? 5.980 -9.041 11.115 1.00 89.25 99 ALA A C 1
ATOM 780 O O . ALA A 1 99 ? 4.917 -8.824 11.694 1.00 89.25 99 ALA A O 1
ATOM 781 N N . LEU A 1 100 ? 6.711 -10.137 11.355 1.00 87.06 100 LEU A N 1
ATOM 782 C CA . LEU A 1 100 ? 6.354 -11.128 12.376 1.00 87.06 100 LEU A CA 1
ATOM 783 C C . LEU A 1 100 ? 6.424 -10.539 13.791 1.00 87.06 100 LEU A C 1
ATOM 785 O O . LEU A 1 100 ? 5.607 -10.888 14.642 1.00 87.06 100 LEU A O 1
ATOM 789 N N . ASP A 1 101 ? 7.367 -9.629 14.034 1.00 88.88 101 ASP A N 1
ATOM 790 C CA . ASP A 1 101 ? 7.492 -8.934 15.316 1.00 88.88 101 ASP A CA 1
ATOM 791 C C . ASP A 1 101 ? 6.396 -7.875 15.474 1.00 88.88 101 ASP A C 1
ATOM 793 O O . ASP A 1 101 ? 5.786 -7.789 16.536 1.00 88.88 101 ASP A O 1
ATOM 797 N N . ILE A 1 102 ? 6.058 -7.149 14.400 1.00 88.44 102 ILE A N 1
ATOM 798 C CA . ILE A 1 102 ? 4.930 -6.201 14.377 1.00 88.44 102 ILE A CA 1
ATOM 799 C C . ILE A 1 102 ? 3.607 -6.901 14.722 1.00 88.44 102 ILE A C 1
ATOM 801 O O . ILE A 1 102 ? 2.780 -6.333 15.428 1.00 88.44 102 ILE A O 1
ATOM 805 N N . GLN A 1 103 ? 3.400 -8.137 14.2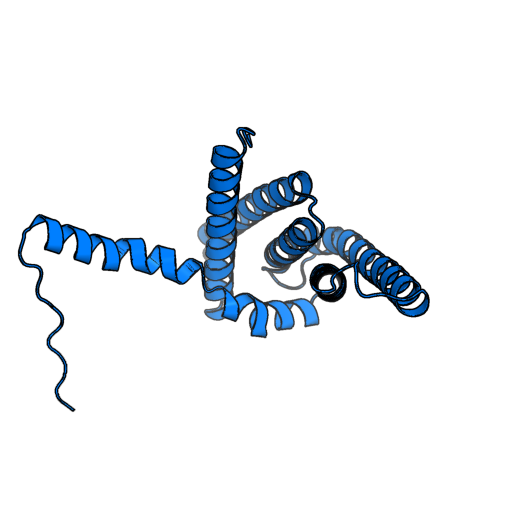61 1.00 86.12 103 GLN A N 1
ATOM 806 C CA . GLN A 1 103 ? 2.194 -8.909 14.583 1.00 86.12 103 GLN A CA 1
ATOM 807 C C . GLN A 1 103 ? 2.097 -9.294 16.064 1.00 86.12 103 GLN A C 1
ATOM 809 O O . GLN A 1 103 ? 0.994 -9.456 16.579 1.00 86.12 103 GLN A O 1
ATOM 814 N N . ARG A 1 104 ? 3.234 -9.468 16.744 1.00 87.12 104 ARG A N 1
ATOM 815 C CA . ARG A 1 104 ? 3.285 -9.902 18.149 1.00 87.12 104 ARG A CA 1
ATOM 816 C C . ARG A 1 104 ? 3.295 -8.725 19.114 1.00 87.12 104 ARG A C 1
ATOM 818 O O . ARG A 1 104 ? 2.587 -8.742 20.115 1.00 87.12 104 ARG A O 1
ATOM 825 N N . THR A 1 105 ? 4.130 -7.735 18.827 1.00 88.44 105 THR A N 1
ATOM 826 C CA . THR A 1 105 ? 4.419 -6.594 19.697 1.00 88.44 105 THR A CA 1
ATOM 827 C C . THR A 1 105 ? 4.581 -5.334 18.845 1.00 88.44 105 THR A C 1
ATOM 829 O O . THR A 1 105 ? 5.709 -4.876 18.635 1.00 88.44 105 THR A O 1
ATOM 832 N N . PRO A 1 106 ? 3.478 -4.782 18.312 1.00 88.56 106 PRO A N 1
ATOM 833 C CA . PRO A 1 106 ? 3.535 -3.550 17.540 1.00 88.56 106 PRO A CA 1
ATOM 834 C C . PRO A 1 106 ? 3.953 -2.386 18.447 1.00 88.56 106 PRO A C 1
ATOM 836 O O . PRO A 1 106 ? 3.438 -2.231 19.555 1.00 88.56 106 PRO A O 1
ATOM 839 N N . LYS A 1 107 ? 4.873 -1.542 17.978 1.00 88.50 107 LYS A N 1
ATOM 840 C CA . LYS A 1 107 ? 5.274 -0.303 18.663 1.00 88.50 107 LYS A CA 1
ATOM 841 C C . LYS A 1 107 ? 4.306 0.847 18.392 1.00 88.50 107 LYS A C 1
ATOM 843 O O . LYS A 1 107 ? 4.301 1.819 19.141 1.00 88.50 107 LYS A O 1
ATOM 848 N N . HIS A 1 108 ? 3.493 0.739 17.342 1.00 88.94 108 HIS A N 1
ATOM 849 C CA . HIS A 1 108 ? 2.386 1.642 17.049 1.00 88.94 108 HIS A CA 1
ATOM 850 C C . HIS A 1 108 ? 1.116 0.834 16.723 1.00 88.94 108 HIS A C 1
ATOM 852 O O . HIS A 1 108 ? 1.205 -0.157 15.996 1.00 88.94 108 HIS A O 1
ATOM 858 N N . PRO A 1 109 ? -0.087 1.235 17.182 1.00 87.88 109 PRO A N 1
ATOM 859 C CA . PRO A 1 109 ? -1.320 0.474 16.931 1.00 87.88 109 PRO A CA 1
ATOM 860 C C . PRO A 1 109 ? -1.598 0.217 15.442 1.00 87.88 109 PRO A C 1
ATOM 862 O O . PRO A 1 109 ? -2.134 -0.821 15.066 1.00 87.88 109 PRO A O 1
ATOM 865 N N . LEU A 1 110 ? -1.179 1.151 14.583 1.00 91.31 110 LEU A N 1
ATOM 866 C CA . LEU A 1 110 ? -1.366 1.082 13.130 1.00 91.31 110 LEU A CA 1
ATOM 867 C C . LEU A 1 110 ? -0.220 0.393 12.370 1.00 91.31 110 LEU A C 1
ATOM 869 O O . LEU A 1 110 ? -0.302 0.266 11.149 1.00 91.31 110 LEU A O 1
ATOM 873 N N . SER A 1 111 ? 0.838 -0.074 13.041 1.00 92.69 111 SER A N 1
ATOM 874 C CA . SER A 1 111 ? 2.026 -0.641 12.379 1.00 92.69 111 SER A CA 1
ATOM 875 C C . SER A 1 111 ? 1.704 -1.800 11.443 1.00 92.69 111 SER A C 1
ATOM 877 O O . SER A 1 111 ? 2.248 -1.881 10.344 1.00 92.69 111 SER A O 1
ATOM 879 N N . HIS A 1 112 ? 0.803 -2.695 11.850 1.00 93.25 112 HIS A N 1
ATOM 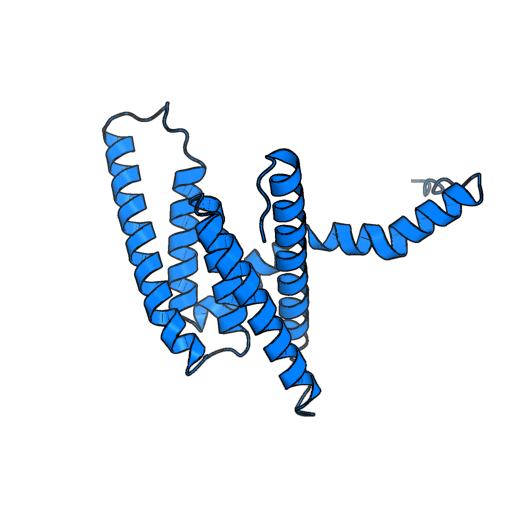880 C CA . HIS A 1 112 ? 0.438 -3.852 11.032 1.00 93.25 112 HIS A CA 1
ATOM 881 C C . HIS A 1 112 ? -0.354 -3.438 9.782 1.00 93.25 112 HIS A C 1
ATOM 883 O O . HIS A 1 112 ? -0.132 -3.964 8.696 1.00 93.25 112 HIS A O 1
ATOM 889 N N . ILE A 1 113 ? -1.242 -2.453 9.910 1.00 93.06 113 ILE A N 1
ATOM 890 C CA . ILE A 1 113 ? -2.033 -1.932 8.791 1.00 93.06 113 ILE A CA 1
ATOM 891 C C . ILE A 1 113 ? -1.121 -1.197 7.798 1.00 93.06 113 ILE A C 1
ATOM 893 O O . ILE A 1 113 ? -1.196 -1.421 6.590 1.00 93.06 113 ILE A O 1
ATOM 897 N N . ILE A 1 114 ? -0.206 -0.367 8.304 1.00 93.19 114 ILE A N 1
ATOM 898 C CA . ILE A 1 114 ? 0.740 0.391 7.479 1.00 93.19 114 ILE A CA 1
ATOM 899 C C . ILE A 1 114 ? 1.745 -0.525 6.787 1.00 93.19 114 ILE A C 1
ATOM 901 O O . ILE A 1 114 ? 2.049 -0.311 5.614 1.00 93.19 114 ILE A O 1
ATOM 905 N N . SER A 1 115 ? 2.226 -1.576 7.455 1.00 94.12 115 SER A N 1
ATOM 906 C CA . SER A 1 115 ? 3.089 -2.551 6.790 1.00 94.12 115 SER A CA 1
ATOM 907 C C . SER A 1 115 ? 2.360 -3.217 5.620 1.00 94.12 115 SER A C 1
ATOM 909 O O . SER A 1 115 ? 2.940 -3.312 4.541 1.00 94.12 115 SER A O 1
ATOM 911 N N . CYS A 1 116 ? 1.075 -3.566 5.770 1.00 94.81 116 CYS A N 1
ATOM 912 C CA . CYS A 1 116 ? 0.265 -4.091 4.666 1.00 94.81 116 CYS A CA 1
ATOM 913 C C . CYS A 1 116 ? 0.191 -3.110 3.489 1.00 94.81 116 CYS A C 1
ATOM 915 O O . CYS A 1 116 ? 0.396 -3.529 2.355 1.00 94.81 116 CYS A O 1
ATOM 917 N N . VAL A 1 117 ? -0.039 -1.816 3.740 1.00 94.31 117 VAL A N 1
ATOM 918 C CA . VAL A 1 117 ? -0.047 -0.783 2.686 1.00 94.31 117 VAL A CA 1
ATOM 919 C C . VAL A 1 117 ? 1.268 -0.774 1.907 1.00 94.31 117 VAL A C 1
ATOM 921 O O . VAL A 1 117 ? 1.254 -0.860 0.682 1.00 94.31 117 VAL A O 1
ATOM 924 N N . VAL A 1 118 ? 2.406 -0.730 2.604 1.00 94.56 118 VAL A N 1
ATOM 925 C CA . VAL A 1 118 ? 3.725 -0.682 1.956 1.00 94.56 118 VAL A CA 1
ATOM 926 C C . VAL A 1 118 ? 4.019 -1.977 1.191 1.00 94.56 118 VAL A C 1
ATOM 928 O O . VAL A 1 118 ? 4.470 -1.916 0.048 1.00 94.56 118 VAL A O 1
ATOM 931 N N . PHE A 1 119 ? 3.725 -3.145 1.772 1.00 95.44 119 PHE A N 1
ATOM 932 C CA . PHE A 1 119 ? 3.934 -4.435 1.111 1.00 95.44 119 PHE A CA 1
ATOM 933 C C . PHE A 1 119 ? 3.059 -4.610 -0.130 1.00 95.44 119 PHE A C 1
ATOM 935 O O . PHE A 1 119 ? 3.562 -5.075 -1.148 1.00 95.44 119 PHE A O 1
ATOM 942 N N . VAL A 1 120 ? 1.788 -4.201 -0.086 1.00 95.00 120 VAL A N 1
ATOM 943 C CA . VAL A 1 120 ? 0.919 -4.220 -1.272 1.00 95.00 120 VAL A CA 1
ATOM 944 C C . VAL A 1 120 ? 1.535 -3.387 -2.396 1.00 95.00 120 VAL A C 1
ATOM 946 O O . VAL A 1 120 ? 1.632 -3.874 -3.519 1.00 95.00 120 VAL A O 1
ATOM 949 N N . THR A 1 121 ? 2.017 -2.176 -2.104 1.00 93.94 121 THR A N 1
ATOM 950 C CA . THR A 1 121 ? 2.652 -1.318 -3.117 1.00 93.94 121 THR A CA 1
ATOM 951 C C . THR A 1 121 ? 3.936 -1.933 -3.680 1.00 93.94 121 THR A C 1
ATOM 953 O O . THR A 1 121 ? 4.154 -1.872 -4.889 1.00 93.94 121 THR A O 1
ATOM 956 N N . ILE A 1 122 ? 4.765 -2.568 -2.839 1.00 94.31 122 ILE A N 1
ATOM 957 C CA . ILE A 1 122 ? 5.965 -3.289 -3.299 1.00 94.31 122 ILE A CA 1
ATOM 958 C C . ILE A 1 122 ? 5.578 -4.391 -4.289 1.00 94.31 122 ILE A C 1
ATOM 960 O O . ILE A 1 122 ? 6.139 -4.453 -5.381 1.00 94.31 122 ILE A O 1
ATOM 964 N N . GLU A 1 123 ? 4.611 -5.240 -3.936 1.00 94.38 123 GLU A N 1
ATOM 965 C CA . GLU A 1 123 ? 4.210 -6.357 -4.795 1.00 94.38 123 GLU A CA 1
ATOM 966 C C . GLU A 1 123 ? 3.558 -5.876 -6.100 1.00 94.38 123 GLU A C 1
ATOM 968 O O . GLU A 1 123 ? 3.808 -6.462 -7.151 1.00 94.38 123 GLU A O 1
ATOM 973 N N . ILE A 1 124 ? 2.806 -4.767 -6.075 1.00 91.69 124 ILE A N 1
ATOM 974 C CA . ILE A 1 124 ? 2.270 -4.132 -7.291 1.00 91.69 124 ILE A CA 1
ATOM 975 C C . ILE A 1 124 ? 3.405 -3.696 -8.225 1.00 91.69 124 ILE A C 1
ATOM 977 O O . ILE A 1 124 ? 3.387 -4.046 -9.402 1.00 91.69 124 ILE A O 1
ATOM 981 N N . ILE A 1 125 ? 4.404 -2.969 -7.714 1.00 89.75 125 ILE A N 1
ATOM 982 C CA . ILE A 1 125 ? 5.530 -2.468 -8.525 1.00 89.75 125 ILE A CA 1
ATOM 983 C C . ILE A 1 125 ? 6.367 -3.616 -9.092 1.00 89.75 125 ILE A C 1
ATOM 985 O O . ILE A 1 125 ? 6.859 -3.539 -10.216 1.00 89.75 125 ILE A O 1
ATOM 989 N N . ARG A 1 126 ? 6.509 -4.703 -8.330 1.00 91.44 126 ARG A N 1
ATOM 990 C CA . ARG A 1 126 ? 7.203 -5.916 -8.777 1.00 91.44 126 ARG A CA 1
ATOM 991 C C . ARG A 1 126 ? 6.403 -6.729 -9.801 1.00 91.44 126 ARG A C 1
ATOM 993 O O . ARG A 1 126 ? 6.971 -7.629 -10.410 1.00 91.44 126 ARG A O 1
ATOM 1000 N N . GLY A 1 127 ? 5.116 -6.433 -9.991 1.00 89.25 127 GLY A N 1
ATOM 1001 C CA . GLY A 1 127 ? 4.217 -7.204 -10.853 1.00 89.25 127 GLY A CA 1
ATOM 1002 C C . GLY A 1 127 ? 3.709 -8.507 -10.223 1.00 89.25 127 GLY A C 1
ATOM 1003 O O . GLY A 1 127 ? 3.110 -9.330 -10.912 1.00 89.25 127 GLY A O 1
ATOM 1004 N N . GLU A 1 128 ? 3.895 -8.701 -8.917 1.00 92.25 128 GLU A N 1
ATOM 1005 C CA . GLU A 1 128 ? 3.468 -9.887 -8.167 1.00 92.25 128 GLU A CA 1
ATOM 1006 C C . GLU A 1 128 ? 1.988 -9.777 -7.762 1.00 92.25 128 GLU A C 1
ATOM 1008 O O . GLU A 1 128 ? 1.618 -9.685 -6.589 1.00 92.25 128 GLU A O 1
ATOM 1013 N N . ILE A 1 129 ? 1.103 -9.772 -8.763 1.00 87.94 129 ILE A N 1
ATOM 1014 C CA . ILE A 1 129 ? -0.323 -9.443 -8.595 1.00 87.94 129 ILE A CA 1
ATOM 1015 C C . ILE A 1 129 ? -1.034 -10.369 -7.595 1.00 87.94 129 ILE A C 1
ATOM 1017 O O . ILE A 1 129 ? -1.823 -9.907 -6.771 1.00 87.94 129 ILE A O 1
ATOM 1021 N N . ILE A 1 130 ? -0.730 -11.672 -7.606 1.00 89.94 130 ILE A N 1
ATOM 1022 C CA . ILE A 1 130 ? -1.334 -12.636 -6.670 1.00 89.94 130 ILE A CA 1
ATOM 1023 C C . ILE A 1 130 ? -0.926 -12.317 -5.224 1.00 89.94 130 ILE A C 1
ATOM 1025 O O . ILE A 1 130 ? -1.762 -12.365 -4.317 1.00 89.94 130 ILE A O 1
ATOM 1029 N N . ALA A 1 131 ? 0.346 -11.980 -4.995 1.00 91.88 131 ALA A N 1
ATOM 1030 C CA . ALA A 1 131 ? 0.836 -11.597 -3.675 1.00 91.88 131 ALA A CA 1
ATOM 1031 C C . ALA A 1 131 ? 0.203 -10.275 -3.218 1.00 91.88 131 ALA A C 1
ATOM 1033 O O . ALA A 1 131 ? -0.292 -10.202 -2.091 1.00 91.88 131 ALA A O 1
ATOM 1034 N N . ALA A 1 132 ? 0.114 -9.285 -4.112 1.00 92.06 132 ALA A N 1
ATOM 1035 C CA . ALA A 1 132 ? -0.541 -8.007 -3.850 1.00 92.06 132 ALA A CA 1
ATOM 1036 C C . ALA A 1 132 ? -2.013 -8.180 -3.435 1.00 92.06 132 ALA A C 1
ATOM 1038 O O . ALA A 1 132 ? -2.434 -7.619 -2.426 1.00 92.06 132 ALA A O 1
ATOM 1039 N N . ILE A 1 133 ? -2.786 -9.014 -4.142 1.00 91.00 133 ILE A N 1
ATOM 1040 C CA . ILE A 1 133 ? -4.194 -9.293 -3.804 1.00 91.00 133 ILE A CA 1
ATOM 1041 C C . ILE A 1 133 ? -4.311 -9.983 -2.442 1.00 91.00 133 ILE A C 1
ATOM 1043 O O . ILE A 1 133 ? -5.178 -9.635 -1.639 1.00 91.00 133 ILE A O 1
ATOM 1047 N N . ARG A 1 134 ? -3.445 -10.962 -2.152 1.00 92.94 134 ARG A N 1
ATOM 1048 C CA . ARG A 1 134 ? -3.438 -11.650 -0.851 1.00 92.94 134 ARG A CA 1
ATOM 1049 C C . ARG A 1 134 ? -3.137 -10.683 0.292 1.00 92.94 134 ARG A C 1
ATOM 1051 O O . ARG A 1 134 ? -3.830 -10.724 1.306 1.00 92.94 134 ARG A O 1
ATOM 1058 N N . LEU A 1 135 ? -2.142 -9.814 0.119 1.00 93.31 135 LEU A N 1
ATOM 1059 C CA . LEU A 1 135 ? -1.785 -8.783 1.092 1.00 93.31 135 LEU A CA 1
ATOM 1060 C C . LEU A 1 135 ? -2.889 -7.736 1.253 1.00 93.31 135 LEU A C 1
ATOM 1062 O O . LEU A 1 135 ? -3.159 -7.327 2.376 1.00 93.31 135 LEU A O 1
ATOM 1066 N N . LEU A 1 136 ? -3.572 -7.357 0.170 1.00 94.25 136 LEU A N 1
ATOM 1067 C CA . LEU A 1 136 ? -4.713 -6.444 0.211 1.00 94.25 136 LEU A CA 1
ATOM 1068 C C . LEU A 1 136 ? -5.871 -7.037 1.024 1.00 94.25 136 LEU A C 1
ATOM 1070 O O . LEU A 1 136 ? -6.357 -6.397 1.954 1.00 94.25 136 LEU A O 1
ATOM 1074 N N . LYS A 1 137 ? -6.262 -8.287 0.734 1.00 94.06 137 LYS A N 1
ATOM 1075 C CA . LYS A 1 137 ? -7.306 -9.009 1.484 1.00 94.06 137 LYS A CA 1
ATOM 1076 C C . LYS A 1 137 ? -6.934 -9.166 2.963 1.00 94.06 137 LYS A C 1
ATOM 1078 O O . LYS A 1 137 ? -7.784 -9.011 3.839 1.00 94.06 137 LYS A O 1
ATOM 1083 N N . HIS A 1 138 ? -5.665 -9.468 3.250 1.00 94.62 138 HIS A N 1
ATOM 1084 C CA . HIS A 1 138 ? -5.149 -9.538 4.620 1.00 94.62 138 HIS A CA 1
ATOM 1085 C C . HIS A 1 138 ? -5.216 -8.175 5.317 1.00 94.62 138 HIS A C 1
ATOM 1087 O O . HIS A 1 138 ? -5.773 -8.080 6.405 1.00 94.62 138 HIS A O 1
ATOM 1093 N N . GLY A 1 139 ? -4.739 -7.110 4.670 1.00 94.94 139 GLY A N 1
ATOM 1094 C CA . GLY A 1 139 ? -4.767 -5.746 5.198 1.00 94.94 139 GLY A CA 1
ATOM 1095 C C . GLY A 1 139 ? -6.182 -5.248 5.497 1.00 94.94 139 GLY A C 1
ATOM 1096 O O . GLY A 1 139 ? -6.407 -4.664 6.553 1.00 94.94 139 GLY A O 1
ATOM 1097 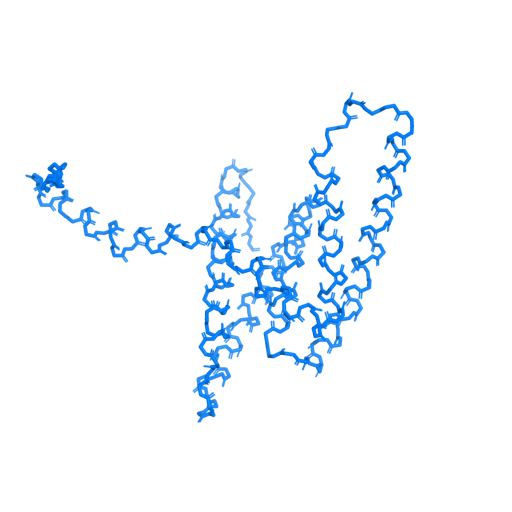N N . GLN A 1 140 ? -7.154 -5.545 4.629 1.00 95.31 140 GLN A N 1
ATOM 1098 C CA . GLN A 1 140 ? -8.571 -5.242 4.864 1.00 95.31 140 GLN A CA 1
ATOM 1099 C C . GLN A 1 140 ? -9.125 -5.962 6.096 1.00 95.31 140 GLN A C 1
ATOM 1101 O O . GLN A 1 140 ? -9.855 -5.364 6.885 1.00 95.31 140 GLN A O 1
ATOM 1106 N N . ARG A 1 141 ? -8.761 -7.236 6.291 1.00 95.50 141 ARG A N 1
ATOM 1107 C CA . ARG A 1 141 ? -9.162 -7.993 7.482 1.00 95.50 141 ARG A CA 1
ATOM 1108 C C . ARG A 1 141 ? -8.568 -7.387 8.751 1.00 95.50 141 ARG A C 1
ATOM 1110 O O . ARG A 1 141 ? -9.308 -7.145 9.697 1.00 95.50 141 ARG A O 1
ATOM 1117 N N . VAL A 1 142 ? -7.267 -7.096 8.746 1.00 93.88 142 VAL A N 1
ATOM 1118 C CA . VAL A 1 142 ? -6.573 -6.476 9.887 1.00 93.88 142 VAL A CA 1
ATOM 1119 C C . VAL A 1 142 ? -7.179 -5.110 10.222 1.00 93.88 142 VAL A C 1
ATOM 1121 O O . VAL A 1 142 ? -7.380 -4.802 11.393 1.00 93.88 142 VAL A O 1
ATOM 1124 N N . LEU A 1 143 ? -7.516 -4.303 9.211 1.00 94.12 143 LEU A N 1
ATOM 1125 C CA . LEU A 1 143 ? -8.188 -3.015 9.396 1.00 94.12 143 LEU A CA 1
ATOM 1126 C C . LEU A 1 143 ? -9.563 -3.186 10.060 1.00 94.12 143 LEU A C 1
ATOM 1128 O O . LEU A 1 143 ? -9.872 -2.497 11.028 1.00 94.12 143 LEU A O 1
ATOM 1132 N N . HIS A 1 144 ? -10.363 -4.144 9.591 1.00 93.94 144 HIS A N 1
ATOM 1133 C CA . HIS A 1 144 ? -11.675 -4.430 10.169 1.00 93.94 144 HIS A CA 1
ATOM 1134 C C . HIS A 1 144 ? -11.586 -4.929 11.623 1.00 93.94 144 HIS A C 1
ATOM 1136 O O . HIS A 1 144 ? -12.345 -4.491 12.491 1.00 93.94 144 HIS A O 1
ATOM 1142 N N . GLU A 1 145 ? -10.643 -5.827 11.912 1.00 91.94 145 GLU A N 1
ATOM 1143 C CA . GLU A 1 145 ? -10.357 -6.304 13.270 1.00 91.94 145 GLU A CA 1
ATOM 1144 C C . GLU A 1 145 ? -9.934 -5.151 14.190 1.00 91.94 145 GLU A C 1
ATOM 1146 O O . GLU A 1 145 ? -10.438 -5.033 15.305 1.00 91.94 145 GLU A O 1
ATOM 1151 N N . PHE A 1 146 ? -9.078 -4.249 13.708 1.00 90.56 146 PHE A N 1
ATOM 1152 C CA . PHE A 1 146 ? -8.683 -3.060 14.456 1.00 90.56 146 PHE A CA 1
ATOM 1153 C C . PHE A 1 146 ? -9.885 -2.160 14.776 1.00 90.56 146 PHE A C 1
ATOM 1155 O O . PHE A 1 146 ? -10.107 -1.808 15.932 1.00 90.56 146 PHE A O 1
ATOM 1162 N N . GLU A 1 147 ? -10.714 -1.825 13.788 1.00 89.88 147 GLU A N 1
ATOM 1163 C CA . GLU A 1 147 ? -11.894 -0.983 14.007 1.00 89.88 147 GLU A CA 1
ATOM 1164 C C . GLU A 1 147 ? -12.912 -1.612 14.964 1.00 89.88 147 GLU A C 1
ATOM 1166 O O . GLU A 1 147 ? -13.505 -0.923 15.793 1.00 89.88 147 GLU A O 1
ATOM 1171 N N . THR A 1 148 ? -13.149 -2.921 14.854 1.00 89.56 148 THR A N 1
ATOM 1172 C CA . THR A 1 148 ? -14.067 -3.630 15.758 1.00 89.56 148 THR A CA 1
ATOM 1173 C C . THR A 1 148 ? -13.545 -3.634 17.190 1.00 89.56 148 THR A C 1
ATOM 1175 O O . THR A 1 148 ? -14.309 -3.326 18.106 1.00 89.56 148 THR A O 1
ATOM 1178 N N . GLN A 1 149 ? -12.249 -3.878 17.395 1.00 86.50 149 GLN A N 1
ATOM 1179 C CA . GLN A 1 149 ? -11.615 -3.774 18.711 1.00 86.50 149 GLN A CA 1
ATOM 1180 C C . GLN A 1 149 ? -11.762 -2.368 19.305 1.00 86.50 149 GLN A C 1
ATOM 1182 O O . GLN A 1 149 ? -12.140 -2.247 20.469 1.00 86.50 149 GLN A O 1
ATOM 1187 N N . GLN A 1 150 ? -11.561 -1.320 18.500 1.00 83.75 150 GLN A N 1
ATOM 1188 C CA . GLN A 1 150 ? -11.741 0.077 18.921 1.00 83.75 150 GLN A CA 1
ATOM 1189 C C . GLN A 1 150 ? -13.193 0.412 19.294 1.00 83.75 150 GLN A C 1
ATOM 1191 O O . GLN A 1 150 ? -13.434 1.206 20.195 1.00 83.75 150 GLN A O 1
ATOM 1196 N N . ARG A 1 151 ? -14.187 -0.198 18.633 1.00 82.38 151 ARG A N 1
ATOM 1197 C CA . ARG A 1 151 ? -15.609 -0.018 18.985 1.00 82.38 151 ARG A CA 1
ATOM 1198 C C . ARG A 1 151 ? -15.995 -0.762 20.269 1.00 82.38 151 ARG A C 1
ATOM 1200 O O . ARG A 1 151 ? -16.841 -0.279 21.016 1.00 82.38 151 ARG A O 1
ATOM 1207 N N . HIS A 1 152 ? -15.418 -1.942 20.510 1.00 78.88 152 HIS A N 1
ATOM 1208 C CA . HIS A 1 152 ? -15.731 -2.777 21.676 1.00 78.88 152 HIS A CA 1
ATOM 1209 C C . HIS A 1 152 ? -15.011 -2.328 22.952 1.00 78.88 152 HIS A C 1
ATOM 1211 O O . HIS A 1 152 ? -15.598 -2.361 24.035 1.00 78.88 152 HIS A O 1
ATOM 1217 N N . HIS A 1 153 ? -13.759 -1.888 22.842 1.00 68.69 153 HIS A N 1
ATOM 1218 C CA . HIS A 1 153 ? -13.054 -1.231 23.932 1.00 68.69 153 HIS A CA 1
ATOM 1219 C C . HIS A 1 153 ? -13.475 0.240 23.958 1.00 68.69 153 HIS A C 1
ATOM 1221 O O . HIS A 1 153 ? -12.903 1.046 23.241 1.00 68.69 153 HIS A O 1
ATOM 1227 N N . ALA A 1 154 ? -14.427 0.617 24.818 1.00 56.12 154 ALA A N 1
ATOM 1228 C CA . ALA A 1 154 ? -14.776 2.016 25.122 1.00 56.12 154 ALA A CA 1
ATOM 1229 C C . ALA A 1 154 ? -13.628 2.804 25.817 1.00 56.12 154 ALA A C 1
ATOM 1231 O O . ALA A 1 154 ? -13.857 3.603 26.724 1.00 56.12 154 ALA A O 1
ATOM 1232 N N . GLN A 1 155 ? -12.377 2.524 25.451 1.00 53.44 155 GLN A N 1
ATOM 1233 C CA . GLN A 1 155 ? -11.169 3.216 25.875 1.00 53.44 155 GLN A CA 1
ATOM 1234 C C . GLN A 1 155 ? -10.895 4.391 24.932 1.00 53.44 155 GLN A C 1
ATOM 1236 O O . GLN A 1 155 ? -11.464 4.465 23.848 1.00 53.44 155 GLN A O 1
ATOM 1241 N N . ALA A 1 156 ? -10.093 5.340 25.423 1.00 58.94 156 ALA A N 1
ATOM 1242 C CA . ALA A 1 156 ? -9.893 6.676 24.869 1.00 58.94 156 ALA A CA 1
ATOM 1243 C C . ALA A 1 156 ? -9.973 6.730 23.330 1.00 58.94 156 ALA A C 1
ATOM 1245 O O . ALA A 1 156 ? -9.293 5.939 22.674 1.00 58.94 156 ALA A O 1
ATOM 1246 N N . PRO A 1 157 ? -10.779 7.652 22.763 1.00 64.75 157 PRO A N 1
ATOM 1247 C CA . PRO A 1 157 ? -10.930 7.772 21.319 1.00 64.75 157 PRO A CA 1
ATOM 1248 C C . PRO A 1 157 ? -9.555 7.829 20.654 1.00 64.75 157 PRO A C 1
ATOM 1250 O O . PRO A 1 157 ? -8.652 8.484 21.184 1.00 64.75 157 PRO A O 1
ATOM 1253 N N . LEU A 1 158 ? -9.418 7.144 19.508 1.00 71.81 158 LEU A N 1
ATOM 1254 C CA . LEU A 1 158 ? -8.228 7.228 18.661 1.00 71.81 158 LEU A CA 1
ATOM 1255 C C . LEU A 1 158 ? -7.766 8.682 18.595 1.00 71.81 158 LEU A C 1
ATOM 1257 O O . LEU A 1 158 ? -8.594 9.591 18.449 1.00 71.81 158 LEU A O 1
ATOM 1261 N N . GLY A 1 159 ? -6.451 8.898 18.660 1.00 79.19 159 GLY A N 1
ATOM 1262 C CA . GLY A 1 159 ? -5.906 10.213 18.362 1.00 79.19 159 GLY A CA 1
ATOM 1263 C C . GLY A 1 159 ? -6.483 10.706 17.034 1.00 79.19 159 GLY A C 1
ATOM 1264 O O . GLY A 1 159 ? -6.681 9.918 16.104 1.00 79.19 159 GLY A O 1
ATOM 1265 N N . SER A 1 160 ? -6.779 12.004 16.936 1.00 82.06 160 SER A N 1
ATOM 1266 C CA . SER A 1 160 ? -7.329 12.591 15.706 1.00 82.06 160 SER A CA 1
ATOM 1267 C C . SER A 1 160 ? -6.487 12.231 14.477 1.00 82.06 160 SER A C 1
ATOM 1269 O O . SER A 1 160 ? -7.031 11.998 13.402 1.00 82.06 160 SER A O 1
ATOM 1271 N N . GLU A 1 161 ? -5.171 12.109 14.658 1.00 83.50 161 GLU A N 1
ATOM 1272 C CA . GLU A 1 161 ? -4.226 11.673 13.634 1.00 83.50 161 GLU A CA 1
ATOM 1273 C C . GLU A 1 161 ? -4.412 10.205 13.217 1.00 83.50 161 GLU A C 1
ATOM 1275 O O . GLU A 1 161 ? -4.503 9.925 12.023 1.00 83.50 161 GLU A O 1
ATOM 1280 N N . ASP A 1 162 ? -4.531 9.276 14.167 1.00 88.00 162 ASP A N 1
ATOM 1281 C CA . ASP A 1 162 ? -4.703 7.849 13.873 1.00 88.00 162 ASP A CA 1
ATOM 1282 C C . ASP A 1 162 ? -6.004 7.586 13.113 1.00 88.00 162 ASP A C 1
ATOM 1284 O O . ASP A 1 162 ? -6.040 6.762 12.202 1.00 88.00 162 ASP A O 1
ATOM 1288 N N . SER A 1 163 ? -7.068 8.323 13.448 1.00 86.88 163 SER A N 1
ATOM 1289 C CA . SER A 1 163 ? -8.356 8.225 12.753 1.00 86.88 163 SER A CA 1
ATOM 1290 C C . SER A 1 163 ? -8.232 8.660 11.289 1.00 86.88 163 SER A C 1
ATOM 1292 O O . SER A 1 163 ? -8.748 8.001 10.385 1.00 86.88 163 SER A O 1
ATOM 1294 N N . VAL A 1 164 ? -7.471 9.728 11.024 1.00 86.94 164 VAL A N 1
ATOM 1295 C CA . VAL A 1 164 ? -7.159 10.159 9.654 1.00 86.94 164 VAL A CA 1
ATOM 1296 C C . VAL A 1 164 ? -6.366 9.084 8.912 1.00 86.94 164 VAL A C 1
ATOM 1298 O O . VAL A 1 164 ? -6.694 8.780 7.767 1.00 86.94 164 VAL A O 1
ATOM 1301 N N . ILE A 1 165 ? -5.367 8.467 9.551 1.00 88.62 165 ILE A N 1
ATOM 1302 C CA . ILE A 1 165 ? -4.584 7.387 8.934 1.00 88.62 165 ILE A CA 1
ATOM 1303 C C . ILE A 1 165 ? -5.484 6.202 8.576 1.00 88.62 165 ILE A C 1
ATOM 1305 O O . ILE A 1 165 ? -5.414 5.716 7.451 1.00 88.62 165 ILE A O 1
ATOM 1309 N N . VAL A 1 166 ? -6.355 5.766 9.488 1.00 90.31 166 VAL A N 1
ATOM 1310 C CA . VAL A 1 166 ? -7.319 4.678 9.249 1.00 90.31 166 VAL A CA 1
ATOM 1311 C C . VAL A 1 166 ? -8.183 4.972 8.020 1.00 90.31 166 VAL A C 1
ATOM 1313 O O . VAL A 1 166 ? -8.238 4.146 7.110 1.00 90.31 166 VAL A O 1
ATOM 1316 N N . ASN A 1 167 ? -8.755 6.177 7.928 1.00 88.19 167 ASN A N 1
ATOM 1317 C CA . ASN A 1 167 ? -9.574 6.589 6.781 1.00 88.19 167 ASN A CA 1
ATOM 1318 C C . ASN A 1 167 ? -8.778 6.610 5.463 1.00 88.19 167 ASN A C 1
ATOM 1320 O O . ASN A 1 167 ? -9.286 6.203 4.417 1.00 88.19 167 ASN A O 1
ATOM 1324 N N . LEU A 1 168 ? -7.523 7.074 5.495 1.00 88.94 168 LEU A N 1
ATOM 1325 C CA . LEU A 1 168 ? -6.645 7.090 4.321 1.00 88.94 168 LEU A CA 1
ATOM 1326 C C . LEU A 1 168 ? -6.267 5.675 3.869 1.00 88.94 168 LEU A C 1
ATOM 1328 O O . LEU A 1 168 ? -6.211 5.408 2.668 1.00 88.94 168 LEU A O 1
ATOM 1332 N N . VAL A 1 169 ? -6.033 4.753 4.805 1.00 90.94 169 VAL A N 1
ATOM 1333 C CA . VAL A 1 169 ? -5.746 3.355 4.469 1.00 90.94 169 VAL A CA 1
ATOM 1334 C C . VAL A 1 169 ? -6.986 2.650 3.919 1.00 90.94 169 VAL A C 1
ATOM 1336 O O . VAL A 1 169 ? -6.890 1.936 2.921 1.00 90.94 169 VAL A O 1
ATOM 1339 N N . GLU A 1 170 ? -8.160 2.882 4.505 1.00 90.88 170 GLU A N 1
ATOM 1340 C CA . GLU A 1 170 ? -9.426 2.361 3.981 1.00 90.88 170 GLU A CA 1
ATOM 1341 C C . GLU A 1 170 ? -9.669 2.847 2.542 1.00 90.88 170 GLU A C 1
ATOM 1343 O O . GLU A 1 170 ? -10.000 2.059 1.647 1.00 90.88 170 GLU A O 1
ATOM 1348 N N . ALA A 1 171 ? -9.448 4.142 2.298 1.00 87.69 171 ALA A N 1
ATOM 1349 C CA . ALA A 1 171 ? -9.516 4.753 0.976 1.00 87.69 171 ALA A CA 1
ATOM 1350 C C . ALA A 1 171 ? -8.551 4.084 -0.015 1.00 87.69 171 ALA A C 1
ATOM 1352 O O . ALA A 1 171 ? -8.968 3.687 -1.107 1.00 87.69 171 ALA A O 1
ATOM 1353 N N . PHE A 1 172 ? -7.295 3.886 0.393 1.00 89.50 172 PHE A N 1
ATOM 1354 C CA . PHE A 1 172 ? -6.273 3.210 -0.402 1.00 89.50 172 PHE A CA 1
ATOM 1355 C C . PHE A 1 172 ? -6.677 1.774 -0.773 1.00 89.50 172 PHE A C 1
ATOM 1357 O O . PHE A 1 172 ? -6.666 1.412 -1.951 1.00 89.50 172 PHE A O 1
ATOM 1364 N N . PHE A 1 173 ? -7.108 0.961 0.197 1.00 91.62 173 PHE A N 1
ATOM 1365 C CA . PHE A 1 173 ? -7.534 -0.418 -0.064 1.00 91.62 173 PHE A CA 1
ATOM 1366 C C . PHE A 1 173 ? -8.793 -0.499 -0.933 1.00 91.62 173 PHE A C 1
ATOM 1368 O O . PHE A 1 173 ? -8.891 -1.373 -1.799 1.00 91.62 173 PHE A O 1
ATOM 1375 N N . THR A 1 174 ? -9.744 0.417 -0.742 1.00 88.88 174 THR A N 1
ATOM 1376 C CA . THR A 1 174 ? -10.956 0.501 -1.570 1.00 88.88 174 THR A CA 1
ATOM 1377 C C . THR A 1 174 ? -10.601 0.815 -3.022 1.00 88.88 174 THR A C 1
ATOM 1379 O O . THR A 1 174 ? -11.080 0.142 -3.936 1.00 88.88 174 THR A O 1
ATOM 1382 N N . CYS A 1 175 ? -9.716 1.793 -3.235 1.00 85.50 175 CYS A N 1
ATOM 1383 C CA . CYS A 1 175 ? -9.224 2.174 -4.555 1.00 85.50 175 CYS A CA 1
ATOM 1384 C C . CYS A 1 175 ? -8.557 0.990 -5.271 1.00 85.50 175 CYS A C 1
ATOM 1386 O O . CYS A 1 175 ? -8.939 0.654 -6.394 1.00 85.50 175 CYS A O 1
ATOM 1388 N N . LEU A 1 176 ? -7.627 0.303 -4.600 1.00 87.00 176 LEU A N 1
ATOM 1389 C CA . LEU A 1 176 ? -6.944 -0.858 -5.174 1.00 87.00 176 LEU A CA 1
ATOM 1390 C C . LEU A 1 176 ? -7.900 -2.010 -5.486 1.00 87.00 176 LEU A C 1
ATOM 1392 O O . LEU A 1 176 ? -7.757 -2.660 -6.518 1.00 87.00 176 LEU A O 1
ATOM 1396 N N . THR A 1 177 ? -8.897 -2.250 -4.633 1.00 87.31 177 THR A N 1
ATOM 1397 C CA . THR A 1 177 ? -9.914 -3.283 -4.883 1.00 87.31 177 THR A CA 1
ATOM 1398 C C . THR A 1 177 ? -10.707 -2.962 -6.145 1.00 87.31 177 THR A C 1
ATOM 1400 O O . THR A 1 177 ? -10.876 -3.825 -7.004 1.00 87.31 177 THR A O 1
ATOM 1403 N N . HIS A 1 178 ? -11.147 -1.711 -6.297 1.00 83.19 178 HIS A N 1
ATOM 1404 C CA . HIS A 1 178 ? -11.857 -1.269 -7.493 1.00 83.19 178 HIS A CA 1
ATOM 1405 C C . HIS A 1 178 ? -10.989 -1.429 -8.751 1.00 83.19 178 HIS A C 1
ATOM 1407 O O . HIS A 1 178 ? -11.437 -2.004 -9.740 1.00 83.19 178 HIS A O 1
ATOM 1413 N N . GLN A 1 179 ? -9.724 -0.997 -8.701 1.00 81.19 179 GLN A N 1
ATOM 1414 C CA . GLN A 1 179 ? -8.777 -1.167 -9.807 1.00 81.19 179 GLN A CA 1
ATOM 1415 C C . GLN A 1 179 ? -8.553 -2.645 -10.158 1.00 81.19 179 GLN A C 1
ATOM 1417 O O . GLN A 1 179 ? -8.600 -2.999 -11.334 1.00 81.19 179 GLN A O 1
ATOM 1422 N N . ALA A 1 180 ? -8.375 -3.519 -9.163 1.00 80.31 180 ALA A N 1
ATOM 1423 C CA . ALA A 1 180 ? -8.202 -4.954 -9.378 1.00 80.31 180 ALA A CA 1
ATOM 1424 C C . ALA A 1 180 ? -9.425 -5.583 -10.068 1.00 80.31 180 ALA A C 1
ATOM 1426 O O . ALA A 1 180 ? -9.267 -6.338 -11.025 1.00 80.31 180 ALA A O 1
ATOM 1427 N N . VAL A 1 181 ? -10.643 -5.228 -9.643 1.00 79.06 181 VAL A N 1
ATOM 1428 C CA . VAL A 1 181 ? -11.892 -5.696 -10.271 1.00 79.06 181 VAL A CA 1
ATOM 1429 C C . VAL A 1 181 ? -12.010 -5.206 -11.716 1.00 79.06 181 VAL A C 1
ATOM 1431 O O . VAL A 1 181 ? -12.392 -5.988 -12.591 1.00 79.06 181 VAL A O 1
ATOM 1434 N N . CYS A 1 182 ? -11.660 -3.943 -11.982 1.00 74.81 182 CYS A N 1
ATOM 1435 C CA . CYS A 1 182 ? -11.647 -3.386 -13.335 1.00 74.81 182 CYS A CA 1
ATOM 1436 C C . CYS A 1 182 ? -10.644 -4.114 -14.239 1.00 74.81 182 CYS A C 1
ATOM 1438 O O . CYS A 1 182 ? -10.992 -4.492 -15.355 1.00 74.81 182 CYS A O 1
ATOM 1440 N N . VAL A 1 183 ? -9.421 -4.356 -13.760 1.00 73.31 183 VAL A N 1
ATOM 1441 C CA . VAL A 1 183 ? -8.393 -5.088 -14.516 1.00 73.31 183 VAL A CA 1
ATOM 1442 C C . VAL A 1 183 ? -8.813 -6.540 -14.754 1.00 73.31 183 VAL A C 1
ATOM 1444 O O . VAL A 1 183 ? -8.666 -7.030 -15.871 1.00 73.31 183 VAL A O 1
ATOM 1447 N N . GLY A 1 184 ? -9.394 -7.218 -13.760 1.00 68.19 184 GLY A N 1
ATOM 1448 C CA . GLY A 1 184 ? -9.926 -8.577 -13.916 1.00 68.19 184 GLY A CA 1
ATOM 1449 C C . GLY A 1 184 ? -11.030 -8.661 -14.977 1.00 68.19 184 GLY A C 1
ATOM 1450 O O . GLY A 1 184 ? -10.991 -9.537 -15.838 1.00 68.19 184 GLY A O 1
ATOM 1451 N N . HIS A 1 185 ? -11.955 -7.693 -14.996 1.00 66.12 185 HIS A N 1
ATOM 1452 C CA . HIS A 1 185 ? -12.976 -7.592 -16.049 1.00 66.12 185 HIS A CA 1
ATOM 1453 C C . HIS A 1 185 ? -12.374 -7.360 -17.440 1.00 66.12 185 HIS A C 1
ATOM 1455 O O . HIS A 1 185 ? -12.802 -7.994 -18.399 1.00 66.12 185 HIS A O 1
ATOM 1461 N N . LEU A 1 186 ? -11.379 -6.475 -17.560 1.00 62.66 186 LEU A N 1
ATOM 1462 C CA . LEU A 1 186 ? -10.742 -6.153 -18.843 1.00 62.66 186 LEU A CA 1
ATOM 1463 C C . LEU A 1 186 ? -9.876 -7.298 -19.389 1.00 62.66 186 LEU A C 1
ATOM 1465 O O . LEU A 1 186 ? -9.723 -7.424 -20.600 1.00 62.66 186 LEU A O 1
ATOM 1469 N N . THR A 1 187 ? -9.313 -8.127 -18.510 1.00 69.75 187 THR A N 1
ATOM 1470 C CA . THR A 1 187 ? -8.404 -9.228 -18.875 1.00 69.75 187 THR A CA 1
ATOM 1471 C C . THR A 1 187 ? -9.091 -10.593 -18.941 1.00 69.75 187 THR A C 1
ATOM 1473 O O . THR A 1 187 ? -8.467 -11.565 -19.361 1.00 69.75 187 THR A O 1
ATOM 1476 N N . GLY A 1 188 ? -10.365 -10.692 -18.540 1.00 57.09 188 GLY A N 1
ATOM 1477 C CA . GLY A 1 188 ? -11.111 -11.955 -18.492 1.00 57.09 188 GLY A CA 1
ATOM 1478 C C . GLY A 1 188 ? -10.645 -12.921 -17.394 1.00 57.09 188 GLY A C 1
ATOM 1479 O O . GLY A 1 188 ? -11.074 -14.074 -17.371 1.00 57.09 188 GLY A O 1
ATOM 1480 N N . VAL A 1 189 ? -9.773 -12.473 -16.483 1.00 55.81 189 VAL A N 1
ATOM 1481 C CA . VAL A 1 189 ? -9.268 -13.268 -15.359 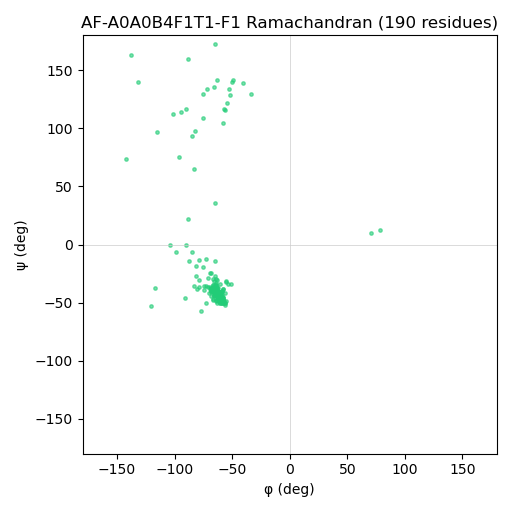1.00 55.81 189 VAL A CA 1
ATOM 1482 C C . VAL A 1 189 ? -10.133 -12.989 -14.134 1.00 55.81 189 VAL A C 1
ATOM 1484 O O . VAL A 1 189 ? -10.141 -11.881 -13.596 1.00 55.81 189 VAL A O 1
ATOM 1487 N N . ALA A 1 190 ? -10.864 -14.002 -13.671 1.00 48.50 190 ALA A N 1
ATOM 1488 C CA . ALA A 1 190 ? -11.682 -13.884 -12.473 1.00 48.50 190 ALA A CA 1
ATOM 1489 C C . ALA A 1 190 ? -10.796 -13.912 -11.215 1.00 48.50 190 ALA A C 1
ATOM 1491 O O . ALA A 1 190 ? -10.227 -14.944 -10.855 1.00 48.50 190 ALA A O 1
ATOM 1492 N N . ILE A 1 191 ? -10.664 -12.761 -10.555 1.00 50.41 191 ILE A N 1
ATOM 1493 C CA . ILE A 1 191 ? -9.973 -12.636 -9.270 1.00 50.41 191 ILE A CA 1
ATOM 1494 C C . ILE A 1 191 ? -10.984 -12.978 -8.167 1.00 50.41 191 ILE A C 1
ATOM 1496 O O . ILE A 1 191 ? -11.746 -12.110 -7.743 1.00 50.41 191 ILE A O 1
ATOM 1500 N N . TYR A 1 192 ? -11.021 -14.242 -7.736 1.00 46.62 192 TYR A N 1
ATOM 1501 C CA . TYR A 1 192 ? -11.825 -14.693 -6.589 1.00 46.62 192 TYR A CA 1
ATOM 1502 C C . TYR A 1 192 ? -11.043 -14.623 -5.272 1.00 46.62 192 TYR A C 1
ATOM 1504 O O . TYR A 1 192 ? -9.815 -14.870 -5.231 1.00 46.62 192 TYR A O 1
#

Sequence (192 aa):
MPLAAYPTPSSQDELQAVQSFRERTLAQASKFFVDELWTTKILRIAHAEPGIWHALISLSSYHDLFMQPVDAAGAQSAMQRHNLGIYALHHHNMAIKAALDIQRTPKHPLSHIISCVVFVTIEIIRGEIIAAIRLLKHGQRVLHEFETQQRHHAQAPLGSEDSVIVNLVEAFFTCLTHQAVCVGHLTGVAIY

Nearest PDB structures (foldseek):
  6jx6-assembly1_A  TM=3.250E-01  e=2.105E+00  Homo sapiens
  4tx5-assembly1_A  TM=2.563E-01  e=2.552E+00  Homo sapiens
  4tx5-assembly1_B  TM=2.987E-01  e=5.516E+00  Homo sapiens
  1few-assembly1_A  TM=2.534E-01  e=4.131E+00  Homo sapiens
  6jx6-assembly1_D  TM=3.135E-01  e=6.688E+00  Homo sapiens

pLDDT: mean 82.5, std 12.84, range [43.38, 96.69]

Mean predicted aligned error: 9.53 Å

InterPro domains:
  IPR021858 Fungal transcription factor [PF11951] (42-149)

Radius of gyration: 20.63 Å; Cα contacts (8 Å, |Δi|>4): 153; chains: 1; bounding box: 62×54×49 Å

Secondary structure (DSSP, 8-state):
---PPPPPPSSHHHHHHHHHIIIIIHHHHHTT--HHIIIIIHHHHHHH-HHHHHHHHHHHHHHHHHHS-GGG--HHHHHHHHHHHHHHHHHHHHHHHHHHHHHHS-SSTTHHHHHHHHHHHHHHHHT-HHHHHHHHHHHHHHHHHHHHHHHHS--S---HHHHHHHHHHHHHHHHHHHHHHHHHHHHT----

Organism: Metarhizium anisopliae (strain ARSEF 549) (NCBI:txid3151832)